Protein AF-G9ZIQ3-F1 (afdb_monomer)

Mean predicted aligned error: 12.14 Å

Secondary structure (DSSP, 8-state):
---TT-PPPP--------S--TTHHHHTT---------TTSS----PPP---TT---------PPP--PPPPPPPBHHHHHHHHHHTT-S-TTTHHHHHHHHHHTTSEEEETTEEEE-HHHHHHHHHHTTT-GGGSHHHHHHHHHHHHHHHTTSS-HHHHHHHHHHHHHHHHHHHTT--PPP---S--------PPP-

Solvent-accessible surface area (backbone atoms only — not comparable to full-atom values): 13155 Å² total; per-residue (Å²): 140,83,69,92,83,76,76,87,82,88,85,86,87,84,59,53,78,88,88,69,66,74,72,57,79,79,56,85,80,72,83,80,63,84,70,69,65,59,100,82,62,85,77,56,74,43,79,66,80,95,79,61,95,86,69,86,80,80,85,89,77,87,80,89,79,90,80,78,87,76,77,83,80,66,43,30,69,70,53,44,50,54,50,32,57,75,60,47,41,76,47,95,88,39,50,68,56,51,54,50,48,39,44,74,72,49,31,31,44,79,56,97,71,22,55,40,75,26,75,62,29,51,52,49,49,67,68,41,50,97,59,41,70,76,72,37,67,66,52,46,20,55,50,51,53,50,53,49,29,34,76,70,70,75,44,58,64,66,61,56,51,49,54,54,50,55,53,48,53,57,35,49,64,56,49,75,72,56,87,72,78,79,81,73,70,88,81,76,93,71,80,79,72,78,74,77,83,134

InterPro domains:
  IPR000380 DNA topoisomerase, type IA [PTHR42785] (6-178)
  IPR013497 DNA topoisomerase, type IA, central [PF01131] (7-161)
  IPR013497 DNA topoisomerase, type IA, central [PS52039] (1-172)
  IPR013824 DNA topoisomerase, type IA, central region, subdomain 1 [G3DSA:1.10.460.10] (73-164)
  IPR013825 DNA topoisomerase, type IA, central region, subdomain 2 [G3DSA:2.70.20.10] (5-72)
  IPR023405 DNA topoisomerase, type IA, core domain [SSF56712] (8-175)

Foldseek 3Di:
DDDPPDDDDDDDDDADDPPDCPCVVVVVPDPVPPPPPPPVPDPPNPDDDDDDPPDDDDDPDDDDDDDDDDDDDADALVRVVVVCVVLQADDPVCSVVVVCCCVVVQQWDQDPRGTDGDLVVVLVLVLPPPLAPVNDSVVRNVLSVQVVCVVVVNDDPVVSVVVNVVSVVVSVVVSVPDDRDPSPPPDDDDPVPPDDDD

Structure (mmCIF, N/CA/C/O backbone):
data_AF-G9ZIQ3-F1
#
_entry.id   AF-G9ZIQ3-F1
#
loop_
_atom_site.group_PDB
_atom_site.id
_atom_site.type_symbol
_atom_site.label_atom_id
_atom_site.label_alt_id
_atom_site.label_comp_id
_atom_site.label_asym_id
_atom_site.label_entity_id
_atom_site.label_seq_id
_atom_site.pdbx_PDB_ins_code
_atom_site.Cartn_x
_atom_site.Cartn_y
_atom_site.Cartn_z
_atom_site.occupancy
_atom_site.B_iso_or_equiv
_atom_site.auth_seq_id
_atom_site.auth_comp_id
_atom_site.auth_asym_id
_atom_site.auth_atom_id
_atom_site.pdbx_PDB_model_num
ATOM 1 N N . ASP A 1 1 ? 24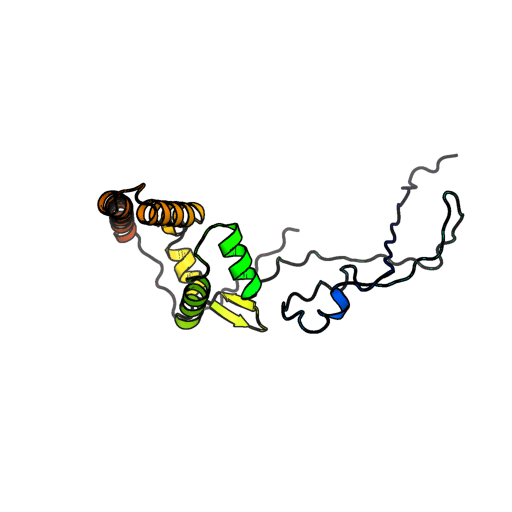.081 -33.819 -42.323 1.00 39.91 1 ASP A N 1
ATOM 2 C CA . ASP A 1 1 ? 25.235 -34.108 -41.451 1.00 39.91 1 ASP A CA 1
ATOM 3 C C . ASP A 1 1 ? 25.154 -33.294 -40.175 1.00 39.91 1 ASP A C 1
ATOM 5 O O . ASP A 1 1 ? 25.489 -32.118 -40.158 1.00 39.91 1 ASP A O 1
ATOM 9 N N . GLY A 1 2 ? 24.570 -33.905 -39.142 1.00 46.19 2 GLY A N 1
ATOM 10 C CA . GLY A 1 2 ? 24.371 -33.310 -37.824 1.00 46.19 2 GLY A CA 1
ATOM 11 C C . GLY A 1 2 ? 25.502 -33.719 -36.891 1.00 46.19 2 GLY A C 1
ATOM 12 O O . GLY A 1 2 ? 25.656 -34.899 -36.584 1.00 46.19 2 GLY A O 1
ATOM 13 N N . VAL A 1 3 ? 26.288 -32.740 -36.452 1.00 53.91 3 VAL A N 1
ATOM 14 C CA . VAL A 1 3 ? 27.259 -32.922 -35.373 1.00 53.91 3 VAL A CA 1
ATOM 15 C C . VAL A 1 3 ? 26.479 -32.922 -34.049 1.00 53.91 3 VAL A C 1
ATOM 17 O O . VAL A 1 3 ? 25.756 -31.957 -33.786 1.00 53.91 3 VAL A O 1
ATOM 20 N N . PRO A 1 4 ? 26.571 -33.974 -33.215 1.00 42.75 4 PRO A N 1
ATOM 21 C CA . PRO A 1 4 ? 25.918 -33.987 -31.912 1.00 42.75 4 PRO A CA 1
ATOM 22 C C . PRO A 1 4 ? 26.533 -32.891 -31.030 1.00 42.75 4 PRO A C 1
ATOM 24 O O . PRO A 1 4 ? 27.736 -32.899 -30.784 1.00 42.75 4 PRO A O 1
ATOM 27 N N . GLY A 1 5 ? 25.711 -31.931 -30.590 1.00 56.56 5 GLY A N 1
ATOM 28 C CA . GLY A 1 5 ? 26.121 -30.862 -29.668 1.00 56.56 5 GLY A CA 1
ATOM 29 C C . GLY A 1 5 ? 25.939 -29.420 -30.158 1.00 56.56 5 GLY A C 1
ATOM 30 O O . GLY A 1 5 ? 26.208 -28.504 -29.389 1.00 56.56 5 GLY A O 1
ATOM 31 N N . GLN A 1 6 ? 25.461 -29.172 -31.385 1.00 58.75 6 GLN A N 1
ATOM 32 C CA . GLN A 1 6 ? 25.103 -27.807 -31.804 1.00 58.75 6 GLN A CA 1
ATOM 33 C C . GLN A 1 6 ? 23.687 -27.444 -31.341 1.00 58.75 6 GLN A C 1
ATOM 35 O O . GLN A 1 6 ? 22.698 -27.792 -31.986 1.00 58.75 6 GLN A O 1
ATOM 40 N N . GLN A 1 7 ? 23.585 -26.726 -30.223 1.00 70.56 7 GLN A N 1
ATOM 41 C CA . GLN A 1 7 ? 22.363 -26.004 -29.876 1.00 70.56 7 GLN A CA 1
ATOM 42 C C . GLN A 1 7 ? 22.242 -24.763 -30.763 1.00 70.56 7 GLN A C 1
ATOM 44 O O . GLN A 1 7 ? 23.163 -23.953 -30.851 1.00 70.56 7 GLN A O 1
ATOM 49 N N . GLN A 1 8 ? 21.099 -24.619 -31.433 1.00 79.19 8 GLN A N 1
ATOM 50 C CA . GLN A 1 8 ? 20.758 -23.381 -32.125 1.00 79.19 8 GLN A CA 1
ATOM 51 C C . GLN A 1 8 ? 20.448 -22.304 -31.079 1.00 79.19 8 GLN A C 1
ATOM 53 O O . GLN A 1 8 ? 19.605 -22.515 -30.208 1.00 79.19 8 GLN A O 1
ATOM 58 N N . ALA A 1 9 ? 21.136 -21.165 -31.163 1.00 81.00 9 ALA A N 1
ATOM 59 C CA . ALA A 1 9 ? 20.891 -20.003 -30.317 1.00 81.00 9 ALA A CA 1
ATOM 60 C C . ALA A 1 9 ? 20.065 -18.963 -31.085 1.00 81.00 9 ALA A C 1
ATOM 62 O O . ALA A 1 9 ? 20.397 -18.610 -32.219 1.00 81.00 9 ALA A O 1
ATOM 63 N N . THR A 1 10 ? 19.005 -18.463 -30.454 1.00 87.38 10 THR A N 1
ATOM 64 C CA . THR A 1 10 ? 18.149 -17.412 -31.014 1.00 87.38 10 THR A CA 1
ATOM 65 C C . THR A 1 10 ? 18.506 -16.079 -30.373 1.00 87.38 10 THR A C 1
ATOM 67 O O . THR A 1 10 ? 18.472 -15.951 -29.151 1.00 87.38 10 THR A O 1
ATOM 70 N N . PHE A 1 11 ? 18.808 -15.077 -31.196 1.00 87.25 11 PHE A N 1
ATOM 71 C CA . PHE A 1 11 ? 19.072 -13.708 -30.754 1.00 87.25 11 PHE A CA 1
ATOM 72 C C . PHE A 1 11 ? 17.882 -12.813 -31.097 1.00 87.25 11 PHE A C 1
ATOM 74 O O . PHE A 1 11 ? 17.259 -12.976 -32.147 1.00 87.25 11 PHE A O 1
ATOM 81 N N . ALA A 1 12 ? 17.578 -11.857 -30.222 1.00 89.25 12 ALA A N 1
ATOM 82 C CA . ALA A 1 12 ? 16.516 -10.882 -30.425 1.00 89.25 12 ALA A CA 1
ATOM 83 C C . ALA A 1 12 ? 17.076 -9.462 -30.309 1.00 89.25 12 ALA A C 1
ATOM 85 O O . ALA A 1 12 ? 17.894 -9.177 -29.436 1.00 89.25 12 ALA A O 1
ATOM 86 N N . ALA A 1 13 ? 16.607 -8.572 -31.179 1.00 88.25 13 ALA A N 1
ATOM 87 C CA . ALA A 1 13 ? 16.875 -7.143 -31.116 1.00 88.25 13 ALA A CA 1
ATOM 88 C C . ALA A 1 13 ? 15.547 -6.389 -31.213 1.00 88.25 13 ALA A C 1
ATOM 90 O O . ALA A 1 13 ? 14.685 -6.742 -32.020 1.00 88.25 13 ALA A O 1
ATOM 91 N N . ARG A 1 14 ? 15.380 -5.352 -30.388 1.00 87.56 14 ARG A N 1
ATOM 92 C CA . ARG A 1 14 ? 14.204 -4.480 -30.389 1.00 87.56 14 ARG A CA 1
ATOM 93 C C . ARG A 1 14 ? 14.657 -3.042 -30.592 1.00 87.56 14 ARG A C 1
ATOM 95 O O . ARG A 1 14 ? 15.570 -2.586 -29.915 1.00 87.56 14 ARG A O 1
ATOM 102 N N . GLY A 1 15 ? 14.009 -2.351 -31.520 1.00 85.69 15 GLY A N 1
ATOM 103 C CA . GLY A 1 15 ? 14.227 -0.937 -31.800 1.00 85.69 15 GLY A CA 1
ATOM 104 C C . GLY A 1 15 ? 12.892 -0.231 -31.934 1.00 85.69 15 GLY A C 1
ATOM 105 O O . GLY A 1 15 ? 11.882 -0.850 -32.278 1.00 85.69 15 GLY A O 1
ATOM 106 N N . GLN A 1 16 ? 12.885 1.054 -31.614 1.00 83.25 16 GLN A N 1
ATOM 107 C CA . GLN A 1 16 ? 11.703 1.902 -31.656 1.00 83.25 16 GLN A CA 1
ATOM 108 C C . GLN A 1 16 ? 12.105 3.256 -32.246 1.00 83.25 16 GLN A C 1
ATOM 110 O O . GLN A 1 16 ? 13.151 3.795 -31.889 1.00 83.25 16 GLN A O 1
ATOM 115 N N . GLU A 1 17 ? 11.280 3.804 -33.138 1.00 84.75 17 GLU A N 1
ATOM 116 C CA . GLU A 1 17 ? 11.466 5.140 -33.709 1.00 84.75 17 GLU A CA 1
ATOM 117 C C . GLU A 1 17 ? 10.214 5.983 -33.451 1.00 84.75 17 GLU A C 1
ATOM 119 O O . GLU A 1 17 ? 9.085 5.559 -33.718 1.00 84.75 17 GLU A O 1
ATOM 124 N N . MET A 1 18 ? 10.407 7.190 -32.917 1.00 82.56 18 MET A N 1
ATOM 125 C CA . MET A 1 18 ? 9.314 8.126 -32.675 1.00 82.56 18 MET A CA 1
ATOM 126 C C . MET A 1 18 ? 8.920 8.820 -33.981 1.00 82.56 18 MET A C 1
ATOM 128 O O . MET A 1 18 ? 9.546 9.788 -34.398 1.00 82.56 18 MET A O 1
ATOM 132 N N . ILE A 1 19 ? 7.829 8.362 -34.594 1.00 85.50 19 ILE A N 1
ATOM 133 C CA . ILE A 1 19 ? 7.295 8.956 -35.832 1.00 85.50 19 ILE A CA 1
ATOM 134 C C . ILE A 1 19 ? 6.607 10.305 -35.550 1.00 85.50 19 ILE A C 1
ATOM 136 O O . ILE A 1 19 ? 6.660 11.228 -36.360 1.00 85.50 19 ILE A O 1
ATOM 140 N N . PHE A 1 20 ? 5.954 10.441 -34.391 1.00 88.50 20 PHE A N 1
ATOM 141 C CA . PHE A 1 20 ? 5.280 11.673 -33.988 1.00 88.50 20 PHE A CA 1
ATOM 142 C C . PHE A 1 20 ? 5.233 11.819 -32.465 1.00 88.50 20 PHE A C 1
ATOM 144 O O . PHE A 1 20 ? 4.756 10.932 -31.764 1.00 88.50 20 PHE A O 1
ATOM 151 N N . ALA A 1 21 ? 5.672 12.974 -31.959 1.00 85.12 21 ALA A N 1
ATOM 152 C CA . ALA A 1 21 ? 5.792 13.217 -30.520 1.00 85.12 21 ALA A CA 1
ATOM 153 C C . ALA A 1 21 ? 4.446 13.399 -29.787 1.00 85.12 21 ALA A C 1
ATOM 155 O O . ALA A 1 21 ? 4.377 13.197 -28.579 1.00 85.12 21 ALA A O 1
ATOM 156 N N . GLY A 1 22 ? 3.365 13.790 -30.475 1.00 90.12 22 GLY A N 1
ATOM 157 C CA . GLY A 1 22 ? 2.028 13.883 -29.874 1.00 90.12 22 GLY A CA 1
ATOM 158 C C . GLY A 1 22 ? 1.978 14.662 -28.553 1.00 90.12 22 GLY A C 1
ATOM 159 O O . GLY A 1 22 ? 2.436 15.808 -28.488 1.00 90.12 22 GLY A O 1
ATOM 160 N N . TRP A 1 23 ? 1.405 14.029 -27.523 1.00 83.94 23 TRP A N 1
ATOM 161 C CA . TRP A 1 23 ? 1.270 14.567 -26.163 1.00 83.94 23 TRP A CA 1
ATOM 162 C C . TRP A 1 23 ? 2.613 14.712 -25.437 1.00 83.94 23 TRP A C 1
ATOM 164 O O . TRP A 1 23 ? 2.730 15.563 -24.557 1.00 83.94 23 TRP A O 1
ATOM 174 N N . MET A 1 24 ? 3.653 13.971 -25.844 1.00 80.69 24 MET A N 1
ATOM 175 C CA . MET A 1 24 ? 4.985 14.074 -25.239 1.00 80.69 24 MET A CA 1
ATOM 176 C C . MET A 1 24 ? 5.588 15.468 -25.428 1.00 80.69 24 MET A C 1
ATOM 178 O O . MET A 1 24 ? 6.423 15.863 -24.629 1.00 80.69 24 MET A O 1
ATOM 182 N N . ARG A 1 25 ? 5.126 16.263 -26.410 1.00 82.75 25 ARG A N 1
ATOM 183 C CA . ARG A 1 25 ? 5.513 17.683 -26.543 1.00 82.75 25 ARG A CA 1
ATOM 184 C C . ARG A 1 25 ? 5.168 18.528 -25.312 1.00 82.75 25 ARG A C 1
ATOM 186 O O . ARG A 1 25 ? 5.804 19.550 -25.099 1.00 82.75 25 ARG A O 1
ATOM 193 N N . LEU A 1 26 ? 4.164 18.121 -24.536 1.00 81.81 26 LEU A N 1
ATOM 194 C CA . LEU A 1 26 ? 3.704 18.830 -23.339 1.00 81.81 26 LEU A CA 1
ATOM 195 C C . LEU A 1 26 ? 4.276 18.241 -22.039 1.00 81.81 26 LEU A C 1
ATOM 197 O O . LEU A 1 26 ? 4.220 18.901 -21.010 1.00 81.81 26 LEU A O 1
ATOM 201 N N . ALA A 1 27 ? 4.818 17.019 -22.076 1.00 73.31 27 ALA A N 1
ATOM 202 C CA . ALA A 1 27 ? 5.139 16.225 -20.887 1.00 73.31 27 ALA A CA 1
ATOM 203 C C . ALA A 1 27 ? 6.644 16.090 -20.578 1.00 73.31 27 ALA A C 1
ATOM 205 O O . ALA A 1 27 ? 7.007 15.338 -19.681 1.00 73.31 27 ALA A O 1
ATOM 206 N N . GLN A 1 28 ? 7.534 16.812 -21.271 1.00 58.97 28 GLN A N 1
ATOM 207 C CA . GLN A 1 28 ? 9.003 16.709 -21.116 1.00 58.97 28 GLN A CA 1
ATOM 208 C C . GLN A 1 28 ? 9.562 17.158 -19.742 1.00 58.97 28 GLN A C 1
ATOM 210 O O . GLN A 1 28 ? 10.763 17.371 -19.613 1.00 58.97 28 GLN A O 1
ATOM 215 N N . GLY A 1 29 ? 8.724 17.323 -18.715 1.00 53.75 29 GLY A N 1
ATOM 216 C CA . GLY A 1 29 ? 9.070 18.017 -17.474 1.00 53.75 29 GLY A CA 1
ATOM 217 C C . GLY A 1 29 ? 8.806 17.278 -16.164 1.00 53.75 29 GLY A C 1
ATOM 218 O O . GLY A 1 29 ? 8.723 17.954 -15.147 1.00 53.75 29 GLY A O 1
ATOM 219 N N . GLY A 1 30 ? 8.656 15.951 -16.128 1.00 50.41 30 GLY A N 1
ATOM 220 C CA . GLY A 1 30 ? 8.402 15.301 -14.838 1.00 50.41 30 GLY A CA 1
ATOM 221 C C . GLY A 1 30 ? 8.366 13.786 -14.869 1.00 50.41 30 GLY A C 1
ATOM 222 O O . GLY A 1 30 ? 7.293 13.202 -14.802 1.00 50.41 30 GLY A O 1
ATOM 223 N N . ASP A 1 31 ? 9.538 13.159 -14.911 1.00 46.53 31 ASP A N 1
ATOM 224 C CA . ASP A 1 31 ? 9.695 11.801 -14.387 1.00 46.53 31 ASP A CA 1
ATOM 225 C C . ASP A 1 31 ? 10.357 11.932 -13.001 1.00 46.53 31 ASP A C 1
ATOM 227 O O . ASP A 1 31 ? 11.567 11.796 -12.827 1.00 46.53 31 ASP A O 1
ATOM 231 N N . GLU A 1 32 ? 9.567 12.368 -12.011 1.00 50.34 32 GLU A N 1
ATOM 232 C CA . GLU A 1 32 ? 9.994 12.489 -10.602 1.00 50.34 32 GLU A CA 1
ATOM 233 C C . GLU A 1 32 ? 9.921 11.149 -9.854 1.00 50.34 32 GLU A C 1
ATOM 235 O O . GLU A 1 32 ? 10.324 11.037 -8.692 1.00 50.34 32 GLU A O 1
ATOM 240 N N . THR A 1 33 ? 9.450 10.102 -10.525 1.00 46.03 33 THR A N 1
ATOM 241 C CA . THR A 1 33 ? 9.495 8.731 -10.045 1.00 46.03 33 THR A CA 1
ATOM 242 C C . THR A 1 33 ? 10.940 8.252 -10.067 1.00 46.03 33 THR A C 1
ATOM 244 O O . THR A 1 33 ? 11.468 7.837 -11.088 1.00 46.03 33 THR A O 1
ATOM 247 N N . GLY A 1 34 ? 11.601 8.295 -8.905 1.00 47.03 34 GLY A N 1
ATOM 248 C CA . GLY A 1 34 ? 12.963 7.789 -8.674 1.00 47.03 34 GLY A CA 1
ATOM 249 C C . GLY A 1 34 ? 13.173 6.293 -8.960 1.00 47.03 34 GLY A C 1
ATOM 250 O O . GLY A 1 34 ? 14.208 5.744 -8.586 1.00 47.03 34 GLY A O 1
ATOM 251 N N . GLU A 1 35 ? 12.235 5.632 -9.636 1.00 41.84 35 GLU A N 1
ATOM 252 C CA . GLU A 1 35 ? 12.489 4.403 -10.368 1.00 41.84 35 GLU A CA 1
ATOM 253 C C . GLU A 1 35 ? 13.427 4.744 -11.527 1.00 41.84 35 GLU A C 1
ATOM 255 O O . GLU A 1 35 ? 13.012 5.006 -12.654 1.00 41.84 35 GLU A O 1
A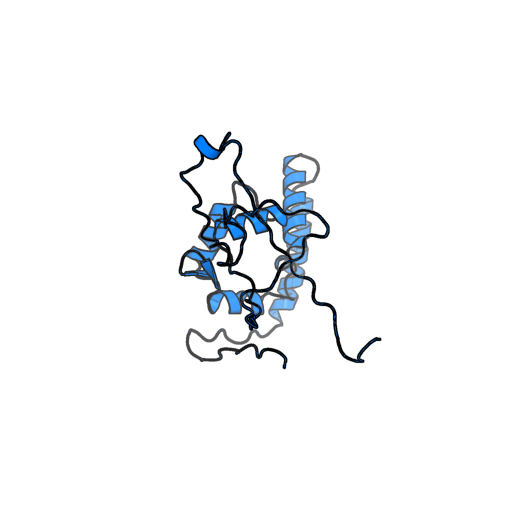TOM 260 N N . LYS A 1 36 ? 14.741 4.712 -11.269 1.00 38.72 36 LYS A N 1
ATOM 261 C CA . LYS A 1 36 ? 15.668 4.431 -12.361 1.00 38.72 36 LYS A CA 1
ATOM 262 C C . LYS A 1 36 ? 15.178 3.124 -12.976 1.00 38.72 36 LYS A C 1
ATOM 264 O O . LYS A 1 36 ? 15.370 2.065 -12.371 1.00 38.72 36 LYS A O 1
ATOM 269 N N . LYS A 1 37 ? 14.558 3.192 -14.163 1.00 37.41 37 LYS A N 1
ATOM 270 C CA . LYS A 1 37 ? 14.518 2.056 -15.086 1.00 37.41 37 LYS A CA 1
ATOM 271 C C . LYS A 1 37 ? 15.912 1.446 -14.998 1.00 37.41 37 LYS A C 1
ATOM 273 O O . LYS A 1 37 ? 16.896 2.164 -15.189 1.00 37.41 37 LYS A O 1
ATOM 278 N N . SER A 1 38 ? 16.013 0.177 -14.583 1.00 32.88 38 SER A N 1
ATOM 279 C CA . SER A 1 38 ? 17.299 -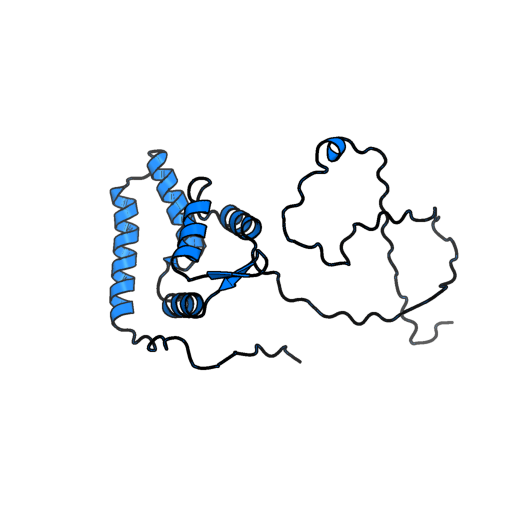0.524 -14.631 1.00 32.88 38 SER A CA 1
ATOM 280 C C . SER A 1 38 ? 17.923 -0.205 -15.986 1.00 32.88 38 SER A C 1
ATOM 282 O O . SER A 1 38 ? 17.201 -0.195 -16.983 1.00 32.88 38 SER A O 1
ATOM 284 N N . GLU A 1 39 ? 19.227 0.065 -16.023 1.00 34.56 39 GLU A N 1
ATOM 285 C CA . GLU A 1 39 ? 20.015 0.372 -17.230 1.00 34.56 39 GLU A CA 1
ATOM 286 C C . GLU A 1 39 ? 20.050 -0.789 -18.264 1.00 34.56 39 GLU A C 1
ATOM 288 O O . GLU A 1 39 ? 21.023 -0.978 -18.981 1.00 34.56 39 GLU A O 1
ATOM 293 N N . GLY A 1 40 ? 18.981 -1.584 -18.355 1.00 36.19 40 GLY A N 1
ATOM 294 C CA . GLY A 1 40 ? 18.648 -2.508 -19.436 1.00 36.19 40 GLY A CA 1
ATOM 295 C C . GLY A 1 40 ? 17.195 -2.382 -19.933 1.00 36.19 40 GLY A C 1
ATOM 296 O O . GLY A 1 40 ? 16.745 -3.242 -20.681 1.00 36.19 40 GLY A O 1
ATOM 297 N N . GLY A 1 41 ? 16.443 -1.353 -19.520 1.00 34.91 41 GLY A N 1
ATOM 298 C CA . GLY A 1 41 ? 15.039 -1.144 -19.886 1.00 34.91 41 GLY A CA 1
ATOM 299 C C . GLY A 1 41 ? 14.842 -0.141 -21.025 1.00 34.91 41 GLY A C 1
ATOM 300 O O . GLY A 1 41 ? 14.683 1.045 -20.771 1.00 34.91 41 GLY A O 1
ATOM 301 N N . GLU A 1 42 ? 14.839 -0.650 -22.258 1.00 42.72 42 GLU A N 1
ATOM 302 C CA . GLU A 1 42 ? 14.087 -0.192 -23.450 1.00 42.72 42 GLU A CA 1
ATOM 303 C C . GLU A 1 42 ? 14.050 1.298 -23.873 1.00 42.72 42 GLU A C 1
ATOM 305 O O . GLU A 1 42 ? 13.315 1.611 -24.799 1.00 42.72 42 GLU A O 1
ATOM 310 N N . ASP A 1 43 ? 14.875 2.203 -23.343 1.00 43.38 43 ASP A N 1
ATOM 311 C CA . ASP A 1 43 ? 15.036 3.560 -23.914 1.00 43.38 43 ASP A CA 1
ATOM 312 C C . ASP A 1 43 ? 16.311 3.685 -24.763 1.00 43.38 43 ASP A C 1
ATOM 314 O O . ASP A 1 43 ? 16.957 4.729 -24.842 1.00 43.38 43 ASP A O 1
ATOM 318 N N . ALA A 1 44 ? 16.679 2.607 -25.452 1.00 46.06 44 ALA A N 1
ATOM 319 C CA . ALA A 1 44 ? 17.534 2.729 -26.615 1.00 46.06 44 ALA A CA 1
ATOM 320 C C . ALA A 1 44 ? 16.628 3.043 -27.809 1.00 46.06 44 ALA A C 1
ATOM 322 O O . ALA A 1 44 ? 16.127 2.142 -28.481 1.00 46.06 44 ALA A O 1
ATOM 323 N N . SER A 1 45 ? 16.466 4.333 -28.109 1.00 51.66 45 SER A N 1
ATOM 324 C CA . SER A 1 45 ? 16.205 4.821 -29.471 1.00 51.66 45 SER A CA 1
ATOM 325 C C . SER A 1 45 ? 17.388 4.420 -30.371 1.00 51.66 45 SER A C 1
ATOM 327 O O . SER A 1 45 ? 18.142 5.251 -30.875 1.00 51.66 45 SER A O 1
ATOM 329 N N . SER A 1 46 ? 17.624 3.120 -30.506 1.00 61.19 46 SER A N 1
ATOM 330 C CA . SER A 1 46 ? 18.577 2.555 -31.434 1.00 61.19 46 SER A CA 1
ATOM 331 C C . SER A 1 46 ? 17.773 2.220 -32.673 1.00 61.19 46 SER A C 1
ATOM 333 O O . SER A 1 46 ? 16.962 1.290 -32.684 1.00 61.19 46 SER A O 1
ATOM 335 N N . LEU A 1 47 ? 17.938 3.056 -33.694 1.00 77.50 47 LEU A N 1
ATOM 336 C CA . LEU A 1 47 ? 17.411 2.774 -35.016 1.00 77.50 47 LEU A CA 1
ATOM 337 C C . LEU A 1 47 ? 18.010 1.444 -35.470 1.00 77.50 47 LEU A C 1
ATOM 339 O O . LEU A 1 47 ? 19.231 1.305 -35.571 1.00 77.50 47 LEU A O 1
ATOM 343 N N . LEU A 1 48 ? 17.148 0.460 -35.710 1.00 85.25 48 LEU A N 1
ATOM 344 C CA . LEU A 1 48 ? 17.578 -0.807 -36.279 1.00 85.25 48 LEU A CA 1
ATOM 345 C C . LEU A 1 48 ? 17.696 -0.670 -37.801 1.00 85.25 48 LEU A C 1
ATOM 347 O O . LEU A 1 48 ? 16.884 0.022 -38.422 1.00 85.25 48 LEU A O 1
ATOM 351 N N . PRO A 1 49 ? 18.682 -1.333 -38.424 1.00 84.75 49 PRO A N 1
ATOM 352 C CA . PRO A 1 49 ? 18.751 -1.404 -39.873 1.00 84.75 49 PRO A CA 1
ATOM 353 C C . PRO A 1 49 ? 17.541 -2.163 -40.433 1.00 84.75 49 PRO A C 1
ATOM 355 O O . PRO A 1 49 ? 16.966 -3.036 -39.782 1.00 84.75 49 PRO A O 1
ATOM 358 N N . LEU A 1 50 ? 17.172 -1.852 -41.674 1.00 85.38 50 LEU A N 1
ATOM 359 C CA . LEU A 1 50 ? 16.152 -2.599 -42.408 1.00 85.38 50 LEU A CA 1
ATOM 360 C C . LEU A 1 50 ? 16.686 -3.997 -42.747 1.00 85.38 50 LEU A C 1
ATOM 362 O O . LEU A 1 50 ? 17.635 -4.113 -43.520 1.00 85.38 50 LEU A O 1
ATOM 366 N N . LEU A 1 51 ? 16.058 -5.036 -42.195 1.00 87.88 51 LEU A N 1
ATOM 367 C CA . LEU A 1 51 ? 16.392 -6.445 -42.434 1.00 87.88 51 LEU A CA 1
ATOM 368 C C . LEU A 1 51 ? 15.211 -7.180 -43.081 1.00 87.88 51 LEU A C 1
ATOM 370 O O . LEU A 1 51 ? 14.049 -6.835 -42.847 1.00 87.88 51 LEU A O 1
ATOM 374 N N . ARG A 1 52 ? 15.493 -8.207 -43.885 1.00 90.12 52 ARG A N 1
ATOM 375 C CA . ARG A 1 52 ? 14.495 -9.086 -44.510 1.00 90.12 52 ARG A CA 1
ATOM 376 C C . ARG A 1 52 ? 14.628 -10.517 -43.998 1.00 90.12 52 ARG A C 1
ATOM 378 O O . ARG A 1 52 ? 15.689 -10.965 -43.572 1.00 90.12 52 ARG A O 1
ATOM 385 N N . VAL A 1 53 ? 13.523 -11.259 -44.056 1.00 90.75 53 VAL A N 1
ATOM 386 C CA . VAL A 1 53 ? 13.512 -12.679 -43.684 1.00 90.75 53 VAL A CA 1
ATOM 387 C C . VAL A 1 53 ? 14.439 -13.452 -44.622 1.00 90.75 53 VAL A C 1
ATOM 389 O O . VAL A 1 53 ? 14.250 -13.425 -45.837 1.00 90.75 53 VAL A O 1
ATOM 392 N N . GLY A 1 54 ? 15.410 -14.159 -44.043 1.00 88.38 54 GLY A N 1
ATOM 393 C CA . GLY A 1 54 ? 16.396 -14.950 -44.782 1.00 88.38 54 GLY A CA 1
ATOM 394 C C . GLY A 1 54 ? 17.704 -14.219 -45.090 1.00 88.38 54 GLY A C 1
ATOM 395 O O . GLY A 1 54 ? 18.590 -14.833 -45.683 1.00 88.38 54 GLY A O 1
ATOM 396 N N . ASP A 1 55 ? 17.853 -12.956 -44.678 1.00 88.12 55 ASP A N 1
ATOM 397 C CA . ASP A 1 55 ? 19.129 -12.254 -44.796 1.00 88.12 55 ASP A CA 1
ATOM 398 C C . ASP A 1 55 ? 20.213 -12.969 -43.973 1.00 88.12 55 ASP A C 1
ATOM 400 O O . ASP A 1 55 ? 20.017 -13.354 -42.817 1.00 88.12 55 ASP A O 1
ATOM 404 N N . LEU A 1 56 ? 21.375 -13.168 -44.597 1.00 86.62 56 LEU A N 1
ATOM 405 C CA . LEU A 1 56 ? 22.536 -13.765 -43.949 1.00 86.62 56 LEU A CA 1
ATOM 406 C C . LEU A 1 56 ? 23.340 -12.670 -43.252 1.00 86.62 56 LEU A C 1
ATOM 408 O O . LEU A 1 56 ? 23.735 -11.680 -43.871 1.00 86.62 56 LEU A O 1
ATOM 412 N N . HIS A 1 57 ? 23.624 -12.878 -41.970 1.00 85.12 57 HIS A N 1
ATOM 413 C CA . HIS A 1 57 ? 24.400 -11.948 -41.163 1.00 85.12 57 HIS A CA 1
ATOM 414 C C . HIS A 1 57 ? 25.556 -12.665 -40.482 1.00 85.12 57 HIS A C 1
ATOM 416 O O . HIS A 1 57 ? 25.397 -13.756 -39.935 1.00 85.12 57 HIS A O 1
ATOM 422 N N . THR A 1 58 ? 26.721 -12.024 -40.508 1.00 86.50 58 THR A N 1
ATOM 423 C CA . THR A 1 58 ? 27.916 -12.517 -39.828 1.00 86.50 58 THR A CA 1
ATOM 424 C C . THR A 1 58 ? 28.024 -11.823 -38.472 1.00 86.50 58 THR A C 1
ATOM 426 O O . THR A 1 58 ? 28.055 -10.588 -38.444 1.00 86.50 58 THR A O 1
ATOM 429 N N . PRO A 1 59 ? 28.085 -12.566 -37.353 1.00 86.38 59 PRO A N 1
ATOM 430 C CA . PRO A 1 59 ? 28.333 -11.963 -36.051 1.00 86.38 59 PRO A CA 1
ATOM 431 C C . PRO A 1 59 ? 29.710 -11.286 -36.062 1.00 86.38 59 PRO A C 1
ATOM 433 O O . PRO A 1 59 ? 30.702 -11.902 -36.446 1.00 86.38 59 PRO A O 1
ATOM 436 N N . GLN A 1 60 ? 29.759 -10.007 -35.682 1.00 90.62 60 GLN A N 1
ATOM 437 C CA . GLN A 1 60 ? 31.015 -9.249 -35.605 1.00 90.62 60 GLN A CA 1
ATOM 438 C C . GLN A 1 60 ? 31.722 -9.439 -34.261 1.00 90.62 60 GLN A C 1
ATOM 440 O O . GLN A 1 60 ? 32.947 -9.464 -34.215 1.00 90.62 60 GLN A O 1
ATOM 445 N N . ASP A 1 61 ? 30.947 -9.573 -33.186 1.00 90.25 61 ASP A N 1
ATOM 446 C CA . ASP A 1 61 ? 31.431 -9.758 -31.822 1.00 90.25 61 ASP A CA 1
ATOM 447 C C . ASP A 1 61 ? 30.426 -10.603 -31.021 1.00 90.25 61 ASP A C 1
ATOM 449 O O . ASP A 1 61 ? 29.247 -10.699 -31.381 1.00 90.25 61 ASP A O 1
ATOM 453 N N . GLY A 1 62 ? 30.894 -11.223 -29.941 1.00 88.44 62 GLY A N 1
ATOM 454 C CA . GLY A 1 62 ? 30.095 -12.050 -29.049 1.00 88.44 62 GLY A CA 1
ATOM 455 C C . GLY A 1 62 ? 30.673 -12.042 -27.642 1.00 88.44 62 GLY A C 1
ATOM 456 O O . GLY A 1 62 ? 31.822 -12.418 -27.426 1.00 88.44 62 GLY A O 1
ATOM 457 N N . ARG A 1 63 ? 29.849 -11.655 -26.667 1.00 90.19 63 ARG A N 1
ATOM 458 C CA . ARG A 1 63 ? 30.203 -11.657 -25.245 1.00 90.19 63 ARG A CA 1
ATOM 459 C C . ARG A 1 63 ? 29.215 -12.503 -24.457 1.00 90.19 63 ARG A C 1
ATOM 461 O O . ARG A 1 63 ? 28.009 -12.423 -24.687 1.00 90.19 63 ARG A O 1
ATOM 468 N N . VAL A 1 64 ? 29.728 -13.276 -23.508 1.00 89.44 64 VAL A N 1
ATOM 469 C CA . VAL A 1 64 ? 28.900 -13.943 -22.502 1.00 89.44 64 VAL A CA 1
ATOM 470 C C . VAL A 1 64 ? 28.608 -12.918 -21.414 1.00 89.44 64 VAL A C 1
ATOM 472 O O . VAL A 1 64 ? 29.531 -12.324 -20.860 1.00 89.44 64 VAL A O 1
ATOM 475 N N . LEU A 1 65 ? 27.326 -12.663 -21.163 1.00 87.56 65 LEU A N 1
ATOM 476 C CA . LEU A 1 65 ? 26.891 -11.793 -20.079 1.00 87.56 65 LEU A CA 1
ATOM 477 C C . LEU A 1 65 ? 26.582 -12.657 -18.865 1.00 87.56 65 LEU A C 1
ATOM 479 O O . LEU A 1 65 ? 25.689 -13.500 -18.917 1.00 87.56 65 LEU A O 1
ATOM 483 N N . GLU A 1 66 ? 27.309 -12.423 -17.785 1.00 90.75 66 GLU A N 1
ATOM 484 C CA . GLU A 1 66 ? 26.936 -12.925 -16.472 1.00 90.75 66 GLU A CA 1
ATOM 485 C C . GLU A 1 66 ? 25.908 -11.956 -15.884 1.00 90.75 66 GLU A C 1
ATOM 487 O O . GLU A 1 66 ? 26.149 -10.749 -15.797 1.00 90.75 66 GLU A O 1
ATOM 492 N N . LEU A 1 67 ? 24.713 -12.466 -15.591 1.00 89.19 67 LEU A N 1
ATOM 493 C CA . LEU A 1 67 ? 23.601 -11.679 -15.073 1.00 89.19 67 LEU A CA 1
ATOM 494 C C . LEU A 1 67 ? 23.240 -12.190 -13.687 1.00 89.19 67 LEU A C 1
ATOM 496 O O . LEU A 1 67 ? 23.024 -13.384 -13.500 1.00 89.19 67 LEU A O 1
ATOM 500 N N . GLU A 1 68 ? 23.103 -11.263 -12.748 1.00 90.06 68 GLU A N 1
ATOM 501 C CA . GLU A 1 68 ? 22.608 -11.548 -11.407 1.00 90.06 68 GLU A CA 1
ATOM 502 C C . GLU A 1 68 ? 21.166 -11.062 -11.259 1.00 90.06 68 GLU A C 1
ATOM 504 O O . GLU A 1 68 ? 20.774 -10.003 -11.768 1.00 90.06 68 GLU A O 1
ATOM 509 N N . THR A 1 69 ? 20.358 -11.828 -10.528 1.00 90.69 69 THR A N 1
ATOM 510 C CA . THR A 1 69 ? 19.015 -11.397 -10.149 1.00 90.69 69 THR A CA 1
ATOM 511 C C . THR A 1 69 ? 19.112 -10.293 -9.110 1.00 90.69 69 THR A C 1
ATOM 513 O O . THR A 1 69 ? 19.692 -10.476 -8.041 1.00 90.69 69 THR A O 1
ATOM 516 N N . LYS A 1 70 ? 18.503 -9.146 -9.400 1.00 85.38 70 LYS A N 1
ATOM 517 C CA . LYS A 1 70 ? 18.397 -8.060 -8.427 1.00 85.38 70 LYS A CA 1
ATOM 518 C C . LYS A 1 70 ? 17.233 -8.331 -7.469 1.00 85.38 70 LYS A C 1
ATOM 520 O O . LYS A 1 70 ? 16.192 -8.817 -7.920 1.00 85.38 70 LYS A O 1
ATOM 525 N N . PRO A 1 71 ? 17.363 -7.983 -6.179 1.00 85.81 71 PRO A N 1
ATOM 526 C CA . PRO A 1 71 ? 16.232 -8.018 -5.264 1.00 85.81 71 PRO A CA 1
ATOM 527 C C . PRO A 1 71 ? 15.148 -7.032 -5.715 1.00 85.81 71 PRO A C 1
ATOM 529 O O . PRO A 1 71 ? 15.415 -6.073 -6.448 1.00 85.81 71 PRO A O 1
ATOM 532 N N . LEU A 1 72 ? 13.918 -7.256 -5.251 1.00 87.25 72 LEU A N 1
ATOM 533 C CA . LEU A 1 72 ? 12.814 -6.329 -5.481 1.00 87.25 72 LEU A CA 1
ATOM 534 C C . LEU A 1 72 ? 13.169 -4.928 -4.965 1.00 87.25 72 LEU A C 1
ATOM 536 O O . LEU A 1 72 ? 13.750 -4.765 -3.890 1.00 87.25 72 LEU A O 1
ATOM 540 N N . GLY A 1 73 ? 12.809 -3.915 -5.753 1.00 88.44 73 GLY A N 1
ATOM 541 C CA . GLY A 1 73 ? 13.009 -2.521 -5.384 1.00 88.44 73 GLY A CA 1
ATOM 542 C C . GLY A 1 73 ? 12.223 -2.159 -4.126 1.00 88.44 73 GLY A C 1
ATOM 543 O O . GLY A 1 73 ? 11.120 -2.655 -3.896 1.00 88.44 73 GLY A O 1
ATOM 544 N N . ARG A 1 74 ? 12.791 -1.269 -3.311 1.00 94.25 74 ARG A N 1
ATOM 545 C CA . ARG A 1 74 ? 12.071 -0.673 -2.182 1.00 94.25 74 ARG A CA 1
ATOM 546 C C . ARG A 1 74 ? 10.984 0.271 -2.686 1.00 94.25 74 ARG A C 1
ATOM 548 O O . ARG A 1 74 ? 11.087 0.823 -3.781 1.00 94.25 74 ARG A O 1
ATOM 555 N N . PHE A 1 75 ? 9.973 0.504 -1.857 1.00 95.19 75 PHE A N 1
ATOM 556 C CA . PHE A 1 75 ? 8.922 1.457 -2.183 1.00 95.19 75 PHE A CA 1
ATOM 557 C C . PHE A 1 75 ? 9.438 2.895 -2.101 1.00 95.19 75 PHE A C 1
ATOM 559 O O . PHE A 1 75 ? 10.032 3.299 -1.101 1.00 95.19 75 PHE A O 1
ATOM 566 N N . SER A 1 76 ? 9.185 3.672 -3.150 1.00 95.38 76 SER A N 1
ATOM 567 C CA . SER A 1 76 ? 9.126 5.131 -3.058 1.00 95.38 76 SER A CA 1
ATOM 568 C C . SER A 1 76 ? 7.774 5.556 -2.478 1.00 95.38 76 SER A C 1
ATOM 570 O O . SER A 1 76 ? 6.871 4.730 -2.337 1.00 95.38 76 SER A O 1
ATOM 572 N N . GLU A 1 77 ? 7.598 6.844 -2.186 1.00 93.94 77 GLU A N 1
ATOM 573 C CA . GLU A 1 77 ? 6.299 7.373 -1.756 1.00 93.94 77 GLU A CA 1
ATOM 574 C C . GLU A 1 77 ? 5.194 7.075 -2.777 1.00 93.94 77 GLU A C 1
ATOM 576 O O . GLU A 1 77 ? 4.206 6.422 -2.450 1.00 93.94 77 GLU A O 1
ATOM 581 N N . ALA A 1 78 ? 5.419 7.436 -4.042 1.00 93.25 78 ALA A N 1
ATOM 582 C CA . ALA A 1 78 ? 4.486 7.148 -5.129 1.00 93.25 78 ALA A CA 1
ATOM 583 C C . ALA A 1 78 ? 4.247 5.639 -5.314 1.00 93.25 78 ALA A C 1
ATOM 585 O O . ALA A 1 78 ? 3.112 5.210 -5.527 1.00 93.25 78 ALA A O 1
ATOM 586 N N . GLY A 1 79 ? 5.302 4.824 -5.198 1.00 94.88 79 GLY A N 1
ATOM 587 C CA . GLY A 1 79 ? 5.198 3.368 -5.300 1.00 94.88 79 GLY A CA 1
ATOM 588 C C . GLY A 1 79 ? 4.361 2.756 -4.176 1.00 94.88 79 GLY A C 1
ATOM 589 O O . GLY A 1 79 ? 3.553 1.864 -4.434 1.00 94.88 79 GLY A O 1
ATOM 590 N N . LEU A 1 80 ? 4.506 3.259 -2.946 1.00 95.38 80 LEU A N 1
ATOM 591 C CA . LEU A 1 80 ? 3.703 2.823 -1.807 1.00 95.38 80 LEU A CA 1
ATOM 592 C C . LEU A 1 80 ? 2.239 3.237 -1.971 1.00 95.38 80 LEU A C 1
ATOM 594 O O . LEU A 1 80 ? 1.363 2.401 -1.782 1.00 95.38 80 LEU A O 1
ATOM 598 N N . VAL A 1 81 ? 1.965 4.482 -2.379 1.00 96.12 81 VAL A N 1
ATOM 599 C CA . VAL A 1 81 ? 0.591 4.949 -2.643 1.00 96.12 81 VAL A CA 1
ATOM 600 C C . VAL A 1 81 ? -0.084 4.074 -3.695 1.00 96.12 81 VAL A C 1
ATOM 602 O O . VAL A 1 81 ? -1.179 3.570 -3.464 1.00 96.12 81 VAL A O 1
ATOM 605 N N . LYS A 1 82 ? 0.602 3.813 -4.813 1.00 95.25 82 LYS A N 1
ATOM 606 C CA . LYS A 1 82 ? 0.093 2.938 -5.875 1.00 95.25 82 LYS A CA 1
ATOM 607 C C . LYS A 1 82 ? -0.191 1.523 -5.368 1.00 95.25 82 LYS A C 1
ATOM 609 O O . LYS A 1 82 ? -1.154 0.895 -5.800 1.00 95.25 82 LYS A O 1
ATOM 614 N N . LYS A 1 83 ? 0.647 1.003 -4.464 1.00 95.44 83 LYS A N 1
ATOM 615 C CA . LYS A 1 83 ? 0.440 -0.316 -3.861 1.00 95.44 83 LYS A CA 1
ATOM 616 C C . LYS A 1 83 ? -0.769 -0.328 -2.922 1.00 95.44 83 LYS A C 1
ATOM 618 O O . LYS A 1 83 ? -1.557 -1.260 -3.011 1.00 95.44 83 LYS A O 1
ATOM 623 N N . LEU A 1 84 ? -0.922 0.685 -2.069 1.00 96.19 84 LEU A N 1
ATOM 624 C CA . LEU A 1 84 ? -2.068 0.824 -1.162 1.00 96.19 84 LEU A CA 1
ATOM 625 C C . LEU A 1 84 ? -3.388 0.911 -1.938 1.00 96.19 84 LEU A C 1
ATOM 627 O O . LEU A 1 84 ? -4.318 0.167 -1.640 1.00 96.19 84 LEU A O 1
ATOM 631 N N . GLU A 1 85 ? -3.425 1.728 -2.993 1.00 95.81 85 GLU A N 1
ATOM 632 C CA . GLU A 1 85 ? -4.583 1.854 -3.882 1.00 95.81 85 GLU A CA 1
ATOM 633 C C . GLU A 1 85 ? -4.941 0.522 -4.554 1.00 95.81 85 GLU A C 1
ATOM 635 O O . GLU A 1 85 ? -6.102 0.118 -4.553 1.00 95.81 85 GLU A O 1
ATOM 640 N N . ALA A 1 86 ? -3.944 -0.194 -5.086 1.00 96.00 86 ALA A N 1
ATOM 641 C CA . ALA A 1 86 ? -4.161 -1.486 -5.733 1.00 96.00 86 ALA A CA 1
ATOM 642 C C . ALA A 1 86 ? -4.688 -2.566 -4.770 1.00 96.00 86 ALA A C 1
ATOM 644 O O . ALA A 1 86 ? -5.418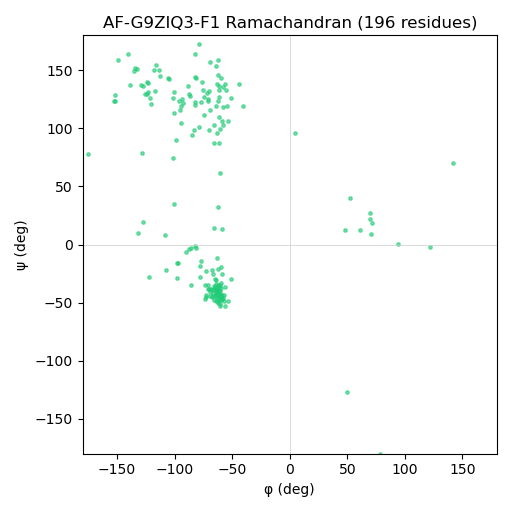 -3.456 -5.199 1.00 96.00 86 ALA A O 1
ATOM 645 N N . GLU A 1 87 ? -4.323 -2.492 -3.488 1.00 96.19 87 GLU A N 1
ATOM 646 C CA . GLU A 1 87 ? -4.808 -3.400 -2.440 1.00 96.19 87 GLU A CA 1
ATOM 647 C C . GLU A 1 87 ? -6.129 -2.931 -1.798 1.00 96.19 87 GLU A C 1
ATOM 649 O O . GLU A 1 87 ? -6.689 -3.638 -0.964 1.00 96.19 87 GLU A O 1
ATOM 654 N N . GLY A 1 88 ? -6.647 -1.757 -2.179 1.00 94.81 88 GLY A N 1
ATOM 655 C CA . GLY A 1 88 ? -7.871 -1.179 -1.613 1.00 94.81 88 GLY A CA 1
ATOM 656 C C . GLY A 1 88 ? -7.724 -0.672 -0.174 1.00 94.81 88 GLY A C 1
ATOM 657 O O . GLY A 1 88 ? -8.726 -0.482 0.515 1.00 94.81 88 GLY A O 1
ATOM 658 N N . ILE A 1 89 ? -6.491 -0.447 0.288 1.00 95.75 89 ILE A N 1
ATOM 659 C CA . ILE A 1 89 ? -6.206 0.080 1.624 1.00 95.75 89 ILE A CA 1
ATOM 660 C C . ILE A 1 89 ? -6.074 1.597 1.550 1.00 95.75 89 ILE A C 1
ATOM 662 O O . ILE A 1 89 ? -5.215 2.117 0.840 1.00 95.75 89 ILE A O 1
ATOM 666 N N . GLY A 1 90 ? -6.859 2.308 2.358 1.00 93.19 90 GLY A N 1
ATOM 667 C CA . GLY A 1 90 ? -6.858 3.764 2.395 1.00 93.19 90 GLY A CA 1
ATOM 668 C C . GLY A 1 90 ? -7.626 4.405 1.237 1.00 93.19 90 GLY A C 1
ATOM 669 O O . GLY A 1 90 ? -8.232 3.750 0.392 1.00 93.19 90 GLY A O 1
ATOM 670 N N . ARG A 1 91 ? -7.647 5.737 1.231 1.00 94.06 91 ARG A N 1
ATOM 671 C CA . ARG A 1 91 ? -8.402 6.587 0.307 1.00 94.06 91 ARG A CA 1
ATOM 672 C C . ARG A 1 91 ? -7.531 7.790 -0.077 1.00 94.06 91 ARG A C 1
ATOM 674 O O . ARG A 1 91 ? -6.588 8.105 0.653 1.00 94.06 91 ARG A O 1
ATOM 681 N N . PRO A 1 92 ? -7.851 8.542 -1.151 1.00 93.25 92 PRO A N 1
ATOM 682 C CA . PRO A 1 92 ? -7.081 9.730 -1.538 1.00 93.25 92 PRO A CA 1
ATOM 683 C C . PRO A 1 92 ? -6.857 10.736 -0.396 1.00 93.25 92 PRO A C 1
ATOM 685 O O . PRO A 1 92 ? -5.835 11.414 -0.357 1.00 93.25 92 PRO A O 1
ATOM 688 N N . ALA A 1 93 ? -7.786 10.799 0.563 1.00 92.69 93 ALA A N 1
ATOM 689 C CA . ALA A 1 93 ? -7.681 11.653 1.742 1.00 92.69 93 ALA A CA 1
ATOM 690 C C . ALA A 1 93 ? -6.748 11.109 2.846 1.00 92.69 93 ALA A C 1
ATOM 692 O O . ALA A 1 93 ? -6.328 11.878 3.708 1.00 92.69 93 ALA A O 1
ATOM 693 N N . THR A 1 94 ? -6.423 9.811 2.853 1.00 95.06 94 THR A N 1
ATOM 694 C CA . THR A 1 94 ? -5.693 9.158 3.953 1.00 95.06 94 THR A CA 1
ATOM 695 C C . THR A 1 94 ? -4.250 8.799 3.611 1.00 95.06 94 THR A C 1
ATOM 697 O O . THR A 1 94 ? -3.438 8.718 4.529 1.00 95.06 94 THR A O 1
ATOM 700 N N . TYR A 1 95 ? -3.873 8.668 2.333 1.00 96.12 95 TYR A N 1
ATOM 701 C CA . TYR A 1 95 ? -2.512 8.260 1.945 1.00 96.12 95 TYR A CA 1
ATOM 702 C C . TYR A 1 95 ? -1.408 9.128 2.562 1.00 96.12 95 TYR A C 1
ATOM 704 O O . TYR A 1 95 ? -0.478 8.605 3.177 1.00 96.12 95 TYR A O 1
ATOM 712 N N . ALA A 1 96 ? -1.542 10.454 2.474 1.00 95.62 96 ALA A N 1
ATOM 713 C CA . ALA A 1 96 ? -0.571 11.382 3.051 1.00 95.62 96 ALA A CA 1
ATOM 714 C C . ALA A 1 96 ? -0.473 11.238 4.581 1.00 95.62 96 ALA A C 1
ATOM 716 O O . ALA A 1 96 ? 0.619 11.288 5.146 1.00 95.62 96 ALA A O 1
ATOM 717 N N . ALA A 1 97 ? -1.603 11.007 5.257 1.00 97.00 97 ALA A N 1
ATOM 718 C CA . ALA A 1 97 ? -1.640 10.809 6.703 1.00 97.00 97 ALA A CA 1
ATOM 719 C C . ALA A 1 97 ? -1.015 9.467 7.121 1.00 97.00 97 ALA A C 1
ATOM 721 O O . ALA A 1 97 ? -0.299 9.416 8.124 1.00 97.00 97 ALA A O 1
ATOM 722 N N . ILE A 1 98 ? -1.229 8.399 6.344 1.00 96.38 98 ILE A N 1
ATOM 723 C CA . ILE A 1 98 ? -0.610 7.083 6.563 1.00 96.38 98 ILE A CA 1
ATOM 724 C C . ILE A 1 98 ? 0.913 7.216 6.469 1.00 96.38 98 ILE A C 1
ATOM 726 O O . ILE A 1 98 ? 1.623 6.877 7.416 1.00 96.38 98 ILE A O 1
ATOM 730 N N . ILE A 1 99 ? 1.418 7.789 5.372 1.00 95.81 99 ILE A N 1
ATOM 731 C CA . ILE A 1 99 ? 2.858 7.989 5.148 1.00 95.81 99 ILE A CA 1
ATOM 732 C C . ILE A 1 99 ? 3.468 8.894 6.226 1.00 95.81 99 ILE A C 1
ATOM 734 O O . ILE A 1 99 ? 4.517 8.573 6.797 1.00 95.81 99 ILE A O 1
ATOM 738 N N . GLY A 1 100 ? 2.792 9.996 6.560 1.00 96.12 100 GLY A N 1
ATOM 739 C CA . GLY A 1 100 ? 3.213 10.905 7.624 1.00 96.12 100 GLY A CA 1
ATOM 740 C C . GLY A 1 100 ? 3.271 10.230 8.997 1.00 96.12 100 GLY A C 1
ATOM 741 O O . GLY A 1 100 ? 4.166 10.511 9.789 1.00 96.12 100 GLY A O 1
ATOM 742 N N . THR A 1 101 ? 2.370 9.287 9.274 1.00 96.56 101 THR A N 1
ATOM 743 C CA . THR A 1 101 ? 2.364 8.530 10.534 1.00 96.56 101 THR A CA 1
ATOM 744 C C . THR A 1 101 ? 3.499 7.512 10.587 1.00 96.56 101 THR A C 1
ATOM 746 O O . THR A 1 101 ? 4.179 7.419 11.609 1.00 96.56 101 THR A O 1
ATOM 749 N N . LEU A 1 102 ? 3.739 6.775 9.496 1.00 96.00 102 LEU A N 1
ATOM 750 C CA . LEU A 1 102 ? 4.820 5.785 9.413 1.00 96.00 102 LEU A CA 1
ATOM 751 C C . LEU A 1 102 ? 6.195 6.432 9.626 1.00 96.00 102 LEU A C 1
ATOM 753 O O . LEU A 1 102 ? 7.014 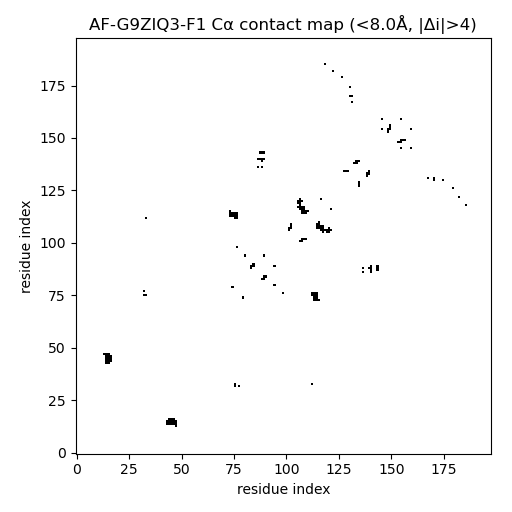5.923 10.394 1.00 96.00 102 LEU A O 1
ATOM 757 N N . THR A 1 103 ? 6.422 7.576 8.979 1.00 95.00 103 THR A N 1
ATOM 758 C CA . THR A 1 103 ? 7.666 8.347 9.101 1.00 95.00 103 THR A CA 1
ATOM 759 C C . THR A 1 103 ? 7.755 9.074 10.444 1.00 95.00 103 THR A C 1
ATOM 761 O O . THR A 1 103 ? 8.763 8.964 11.136 1.00 95.00 103 THR A O 1
ATOM 764 N N . GLY A 1 104 ? 6.688 9.755 10.874 1.00 96.00 104 GLY A N 1
ATOM 765 C CA . GLY A 1 104 ? 6.661 10.530 12.118 1.00 96.00 104 GLY A CA 1
ATOM 766 C C . GLY A 1 104 ? 6.815 9.692 13.390 1.00 96.00 104 GLY A C 1
ATOM 767 O O . GLY A 1 104 ? 7.374 10.170 14.374 1.00 96.00 104 GLY A O 1
ATOM 768 N N . LYS A 1 105 ? 6.363 8.431 13.379 1.00 95.56 105 LYS A N 1
ATOM 769 C CA . LYS A 1 105 ? 6.581 7.477 14.483 1.00 95.56 105 LYS A CA 1
ATOM 770 C C . LYS A 1 105 ? 7.918 6.733 14.398 1.00 95.56 105 LYS A C 1
ATOM 772 O O . LYS A 1 105 ? 8.225 5.957 15.298 1.00 95.56 105 LYS A O 1
ATOM 777 N N . GLY A 1 106 ? 8.704 6.956 13.343 1.00 94.06 106 GLY A N 1
ATOM 778 C CA . GLY A 1 106 ? 9.998 6.308 13.148 1.00 94.06 106 GLY A CA 1
ATOM 779 C C . GLY A 1 106 ? 9.903 4.813 12.838 1.00 94.06 106 GLY A C 1
ATOM 780 O O . GLY A 1 106 ? 10.829 4.075 13.160 1.00 94.06 106 GLY A O 1
ATOM 781 N N . TYR A 1 107 ? 8.800 4.339 12.246 1.00 95.94 107 TYR A N 1
ATOM 782 C CA . TYR A 1 107 ? 8.679 2.945 11.787 1.00 95.94 107 TYR A CA 1
ATOM 783 C C . TYR A 1 107 ? 9.419 2.707 10.472 1.00 95.94 107 TYR A C 1
ATOM 785 O O . TYR A 1 107 ? 9.886 1.601 10.204 1.00 95.94 107 TYR A O 1
ATOM 793 N N . VAL A 1 108 ? 9.538 3.755 9.660 1.00 96.88 108 VAL A N 1
ATOM 794 C CA . VAL A 1 108 ? 10.298 3.750 8.413 1.00 96.88 108 VAL A CA 1
ATOM 795 C C . VAL A 1 108 ? 11.141 5.013 8.313 1.00 96.88 108 VAL A C 1
ATOM 797 O O . VAL A 1 108 ? 10.750 6.082 8.784 1.00 96.88 108 VAL A O 1
ATOM 800 N N . GLU A 1 109 ? 12.278 4.892 7.647 1.00 94.94 109 GLU A N 1
ATOM 801 C CA . GLU A 1 109 ? 13.176 5.986 7.303 1.00 94.94 109 GLU A CA 1
ATOM 802 C C . GLU A 1 109 ? 13.200 6.178 5.788 1.00 94.94 109 GLU A C 1
ATOM 804 O O . GLU A 1 109 ? 13.023 5.232 5.021 1.00 94.94 109 GLU A O 1
ATOM 809 N N . THR A 1 110 ? 13.426 7.411 5.337 1.00 93.69 110 THR A N 1
ATOM 810 C CA . THR A 1 110 ? 13.564 7.702 3.906 1.00 93.69 110 THR A CA 1
ATOM 811 C C . THR A 1 110 ? 15.038 7.826 3.551 1.00 93.69 110 THR A C 1
ATOM 813 O O . THR A 1 110 ? 15.701 8.779 3.955 1.00 93.69 110 THR A O 1
ATOM 816 N N . VAL A 1 111 ? 15.547 6.891 2.750 1.00 93.06 111 VAL A N 1
ATOM 817 C CA . VAL A 1 111 ? 16.930 6.885 2.257 1.00 93.06 111 VAL A CA 1
ATOM 818 C C . VAL A 1 111 ? 16.899 6.918 0.737 1.00 93.06 111 VAL A C 1
ATOM 820 O O . VAL A 1 111 ? 16.320 6.041 0.101 1.00 93.06 111 VAL A O 1
ATOM 823 N N . ASN A 1 112 ? 17.514 7.936 0.130 1.00 91.38 112 ASN A N 1
ATOM 824 C CA . ASN A 1 112 ? 17.531 8.121 -1.328 1.00 91.38 112 ASN A CA 1
ATOM 825 C C . ASN A 1 112 ? 16.130 8.077 -1.976 1.00 91.38 112 ASN A C 1
ATOM 827 O O . ASN A 1 112 ? 15.980 7.529 -3.063 1.00 91.38 112 ASN A O 1
ATOM 831 N N . ARG A 1 113 ? 15.116 8.671 -1.323 1.00 90.38 113 ARG A N 1
ATOM 832 C CA . ARG A 1 113 ? 13.692 8.679 -1.745 1.00 90.38 113 ARG A CA 1
ATOM 833 C C . ARG A 1 113 ? 12.957 7.334 -1.633 1.00 90.38 113 ARG A C 1
ATOM 835 O O . ARG A 1 113 ? 11.823 7.231 -2.097 1.00 90.38 113 ARG A O 1
ATOM 842 N N . PHE A 1 114 ? 13.566 6.329 -1.010 1.00 94.25 114 PHE A N 1
ATOM 843 C CA . PHE A 1 114 ? 12.943 5.033 -0.753 1.00 94.25 114 PHE A CA 1
ATOM 844 C C . PHE A 1 114 ? 12.724 4.816 0.741 1.00 94.25 114 PHE A C 1
ATOM 846 O O . PHE A 1 114 ? 13.559 5.213 1.555 1.00 94.25 114 PHE A O 1
ATOM 853 N N . PHE A 1 115 ? 11.634 4.141 1.093 1.00 95.44 115 PHE A N 1
ATOM 854 C CA . PHE A 1 115 ? 11.380 3.718 2.463 1.00 95.44 115 PHE A CA 1
ATOM 855 C C . PHE A 1 115 ? 12.247 2.521 2.838 1.00 95.44 115 PHE A C 1
ATOM 857 O O . PHE A 1 115 ? 12.329 1.527 2.111 1.00 95.44 115 PHE A O 1
ATOM 864 N N . VAL A 1 116 ? 12.866 2.616 4.007 1.00 96.00 116 VAL A N 1
ATOM 865 C CA . VAL A 1 116 ? 13.625 1.553 4.658 1.00 96.00 116 VAL A CA 1
ATOM 866 C C . VAL A 1 116 ? 12.982 1.314 6.021 1.00 96.00 116 VAL A C 1
ATOM 868 O O . VAL A 1 116 ? 12.788 2.282 6.757 1.00 96.00 116 VAL A O 1
ATOM 871 N N . PRO A 1 117 ? 12.596 0.076 6.366 1.00 95.88 117 PRO A N 1
ATOM 872 C CA . PRO A 1 117 ? 12.052 -0.197 7.688 1.00 95.88 117 PRO A CA 1
ATOM 873 C C . PRO A 1 117 ? 13.119 0.075 8.755 1.00 95.88 117 PRO A C 1
ATOM 875 O O . PRO A 1 117 ? 14.292 -0.246 8.567 1.00 95.88 117 PRO A O 1
ATOM 878 N N . SER A 1 118 ? 12.719 0.703 9.860 1.00 95.38 118 SER A N 1
ATOM 879 C CA . SER A 1 118 ? 13.597 0.865 11.019 1.00 95.38 118 SER A CA 1
ATOM 880 C C . SER A 1 118 ? 13.587 -0.406 11.868 1.00 95.38 118 SER A C 1
ATOM 882 O O . SER A 1 118 ? 12.659 -1.214 11.790 1.00 95.38 118 SER A O 1
ATOM 884 N N . THR A 1 119 ? 14.570 -0.554 12.757 1.00 93.38 119 THR A N 1
ATOM 885 C CA . THR A 1 119 ? 14.600 -1.665 13.725 1.00 93.38 119 THR A CA 1
ATOM 886 C C . THR A 1 119 ? 13.336 -1.711 14.587 1.00 93.38 119 THR A C 1
ATOM 888 O O . THR A 1 119 ? 12.818 -2.786 14.881 1.00 93.38 119 THR A O 1
ATOM 891 N N . LEU A 1 120 ? 12.791 -0.544 14.947 1.00 92.62 120 LEU A N 1
ATOM 892 C CA . LEU A 1 120 ? 11.522 -0.427 15.663 1.00 92.62 120 LEU A CA 1
ATOM 893 C C . LEU A 1 120 ? 10.340 -0.896 14.805 1.00 92.62 120 LEU A C 1
ATOM 895 O O . LEU A 1 120 ? 9.477 -1.618 15.301 1.00 92.62 120 LEU A O 1
ATOM 899 N N . GLY A 1 121 ? 10.293 -0.492 13.533 1.00 93.81 121 GLY A N 1
ATOM 900 C CA . GLY A 1 121 ? 9.247 -0.909 12.600 1.00 93.81 121 GLY A CA 1
ATOM 901 C C . GLY A 1 121 ? 9.219 -2.425 12.414 1.00 93.81 121 GLY A C 1
ATOM 902 O O . GLY A 1 121 ? 8.165 -3.044 12.558 1.00 93.81 121 GLY A O 1
ATOM 903 N N . GLU A 1 122 ? 10.381 -3.036 12.179 1.00 93.88 122 GLU A N 1
ATOM 904 C CA . GLU A 1 122 ? 10.510 -4.492 12.054 1.00 93.88 122 GLU A CA 1
ATOM 905 C C . GLU A 1 122 ? 10.087 -5.212 13.335 1.00 93.88 122 GLU A C 1
ATOM 907 O O . GLU A 1 122 ? 9.327 -6.181 13.289 1.00 93.88 122 GLU A O 1
ATOM 912 N N . ALA A 1 123 ? 10.526 -4.713 14.490 1.00 91.62 123 ALA A N 1
ATOM 913 C CA . ALA A 1 123 ? 10.178 -5.282 15.782 1.00 91.62 123 ALA A CA 1
ATOM 914 C C . ALA A 1 123 ? 8.663 -5.260 16.044 1.00 91.62 123 ALA A C 1
ATOM 916 O O . ALA A 1 123 ? 8.103 -6.260 16.497 1.00 91.62 123 ALA A O 1
ATOM 917 N N . ILE A 1 124 ? 7.986 -4.155 15.719 1.00 92.19 124 ILE A N 1
ATOM 918 C CA . ILE A 1 124 ? 6.530 -4.033 15.864 1.00 92.19 124 ILE A CA 1
ATOM 919 C C . ILE A 1 124 ? 5.811 -4.993 14.919 1.00 92.19 124 ILE A C 1
ATOM 921 O O . ILE A 1 124 ? 4.931 -5.728 15.364 1.00 92.19 124 ILE A O 1
ATOM 925 N N . VAL A 1 125 ? 6.199 -5.038 13.641 1.00 93.75 125 VAL A N 1
ATOM 926 C CA . VAL A 1 125 ? 5.583 -5.957 12.672 1.00 93.75 125 VAL A CA 1
ATOM 927 C C . VAL A 1 125 ? 5.754 -7.403 13.132 1.00 93.75 125 VAL A C 1
ATOM 929 O O . VAL A 1 125 ? 4.774 -8.138 13.182 1.00 93.75 125 VAL A O 1
ATOM 932 N N . ASN A 1 126 ? 6.952 -7.804 13.555 1.00 91.12 126 ASN A N 1
ATOM 933 C CA . ASN A 1 126 ? 7.206 -9.155 14.066 1.00 91.12 126 ASN A CA 1
ATOM 934 C C . ASN A 1 126 ? 6.428 -9.461 15.357 1.00 91.12 126 ASN A C 1
ATOM 936 O O . ASN A 1 126 ? 6.006 -10.599 15.576 1.00 91.12 126 ASN A O 1
ATOM 940 N N . GLY A 1 127 ? 6.227 -8.449 16.204 1.00 90.06 127 GLY A N 1
ATOM 941 C CA . GLY A 1 127 ? 5.460 -8.561 17.439 1.00 90.06 127 GLY A CA 1
ATOM 942 C C . GLY A 1 127 ? 3.957 -8.718 17.214 1.00 90.06 127 GLY A C 1
ATOM 943 O O . GLY A 1 127 ? 3.319 -9.444 17.967 1.00 90.06 127 GLY A O 1
ATOM 944 N N . LEU A 1 128 ? 3.393 -8.074 16.188 1.00 91.88 128 LEU A N 1
ATOM 945 C CA . LEU A 1 128 ? 1.945 -8.057 15.930 1.00 91.88 128 LEU A CA 1
ATOM 946 C C . LEU A 1 128 ? 1.493 -9.086 14.887 1.00 91.88 128 LEU A C 1
ATOM 948 O O . LEU A 1 128 ? 0.360 -9.570 14.941 1.00 91.88 128 LEU A O 1
ATOM 952 N N . ARG A 1 129 ? 2.365 -9.445 13.939 1.00 90.75 129 ARG A N 1
ATOM 953 C CA . ARG A 1 129 ? 2.043 -10.397 12.872 1.00 90.75 129 ARG A CA 1
ATOM 954 C C . ARG A 1 129 ? 1.643 -11.756 13.450 1.00 90.75 129 ARG A C 1
ATOM 956 O O . ARG A 1 129 ? 2.206 -12.210 14.450 1.00 90.75 129 ARG A O 1
ATOM 963 N N . ASN A 1 130 ? 0.674 -12.400 12.796 1.00 89.06 130 ASN A N 1
ATOM 964 C CA . ASN A 1 130 ? 0.059 -13.673 13.197 1.00 89.06 130 ASN A CA 1
ATOM 965 C C . ASN A 1 130 ? -0.647 -13.649 14.569 1.00 89.06 130 ASN A C 1
ATOM 967 O O . ASN A 1 130 ? -0.946 -14.711 15.110 1.00 89.06 130 ASN A O 1
ATOM 971 N N . ARG A 1 131 ? -0.867 -12.468 15.160 1.00 91.38 131 ARG A N 1
ATOM 972 C CA . ARG A 1 131 ? -1.559 -12.309 16.454 1.00 91.38 131 ARG A CA 1
ATOM 973 C C . ARG A 1 131 ? -2.780 -11.406 16.368 1.00 91.38 131 ARG A C 1
ATOM 975 O O . ARG A 1 131 ? -3.708 -11.581 17.146 1.00 91.38 131 ARG A O 1
ATOM 982 N N . PHE A 1 132 ? -2.767 -10.467 15.429 1.00 95.19 132 PHE A N 1
ATOM 983 C CA . PHE A 1 132 ? -3.881 -9.573 15.165 1.00 95.19 132 PHE A CA 1
ATOM 984 C C . PHE A 1 132 ? -4.268 -9.637 13.693 1.00 95.19 132 PHE A C 1
ATOM 986 O O . PHE A 1 132 ? -3.411 -9.462 12.824 1.00 95.19 132 PHE A O 1
ATOM 993 N N . ASP A 1 133 ? -5.556 -9.830 13.421 1.00 94.75 133 ASP A N 1
ATOM 994 C CA . ASP A 1 133 ? -6.068 -9.959 12.050 1.00 94.75 133 ASP A CA 1
ATOM 995 C C . ASP A 1 133 ? -5.927 -8.655 11.255 1.00 94.75 133 ASP A C 1
ATOM 997 O O . ASP A 1 133 ? -5.760 -8.695 10.040 1.00 94.75 133 ASP A O 1
ATOM 1001 N N . PHE A 1 134 ? -5.880 -7.496 11.930 1.00 94.38 134 PHE A N 1
ATOM 1002 C CA . PHE A 1 134 ? -5.634 -6.205 11.274 1.00 94.38 134 PHE A CA 1
ATOM 1003 C C . PHE A 1 134 ? -4.255 -6.096 10.609 1.00 94.38 134 PHE A C 1
ATOM 1005 O O . PHE A 1 134 ? -4.008 -5.150 9.865 1.00 94.38 134 PHE A O 1
ATOM 1012 N N . MET A 1 135 ? -3.344 -7.041 10.868 1.00 94.31 135 MET A N 1
ATOM 1013 C CA . MET A 1 135 ? -2.059 -7.121 10.171 1.00 94.31 135 MET A CA 1
ATOM 1014 C C . MET A 1 135 ? -2.190 -7.705 8.757 1.00 94.31 135 MET A C 1
ATOM 1016 O O . MET A 1 135 ? -1.252 -7.587 7.968 1.00 94.31 135 MET A O 1
ATOM 1020 N N . GLU A 1 136 ? -3.327 -8.322 8.429 1.00 94.06 136 GLU A N 1
ATOM 1021 C CA . GLU A 1 136 ? -3.607 -8.865 7.106 1.00 94.06 136 GLU A CA 1
ATOM 1022 C C . GLU A 1 136 ? -4.250 -7.812 6.193 1.00 94.06 136 GLU A C 1
ATOM 1024 O O . GLU A 1 136 ? -5.170 -7.079 6.567 1.00 94.06 136 GLU A O 1
ATOM 1029 N N . VAL A 1 137 ? -3.782 -7.764 4.944 1.00 94.00 137 VAL A N 1
ATOM 1030 C CA . VAL A 1 137 ? -4.214 -6.771 3.943 1.00 94.00 137 VAL A CA 1
ATOM 1031 C C . VAL A 1 137 ? -5.719 -6.847 3.683 1.00 94.00 137 VAL A C 1
ATOM 1033 O O . VAL A 1 137 ? -6.398 -5.822 3.654 1.00 94.00 137 VAL A O 1
ATOM 1036 N N . HIS A 1 138 ? -6.250 -8.064 3.539 1.00 95.06 138 HIS A N 1
ATOM 1037 C CA . HIS A 1 138 ? -7.668 -8.277 3.257 1.00 95.06 138 HIS A CA 1
ATOM 1038 C C . HIS A 1 138 ? -8.571 -7.772 4.382 1.00 95.06 138 HIS A C 1
ATOM 1040 O O . HIS A 1 138 ? -9.562 -7.123 4.083 1.00 95.06 138 HIS A O 1
ATOM 1046 N N . TYR A 1 139 ? -8.193 -7.963 5.650 1.00 95.69 139 TYR A N 1
ATOM 1047 C CA . TYR A 1 139 ? -8.966 -7.448 6.783 1.00 95.69 139 TYR A CA 1
ATOM 1048 C C . TYR A 1 139 ? -9.127 -5.926 6.709 1.00 95.69 139 TYR A C 1
ATOM 1050 O O . TYR A 1 139 ? -10.224 -5.400 6.881 1.00 95.69 139 TYR A O 1
ATOM 1058 N N . THR A 1 140 ? -8.033 -5.214 6.417 1.00 95.31 140 THR A N 1
ATOM 1059 C CA . THR A 1 140 ? -8.056 -3.747 6.329 1.00 95.31 140 THR A CA 1
ATOM 1060 C C . THR A 1 140 ? -8.906 -3.277 5.152 1.00 95.31 140 THR A C 1
ATOM 1062 O O . THR A 1 140 ? -9.679 -2.335 5.287 1.00 95.31 140 THR A O 1
ATOM 1065 N N . ARG A 1 141 ? -8.794 -3.946 4.001 1.00 95.88 141 ARG A N 1
ATOM 1066 C CA . ARG A 1 141 ? -9.609 -3.635 2.824 1.00 95.88 141 ARG A CA 1
ATOM 1067 C C . ARG A 1 141 ? -11.098 -3.865 3.089 1.00 95.88 141 ARG A C 1
ATOM 1069 O O . ARG A 1 141 ? -11.909 -3.008 2.763 1.00 95.88 141 ARG A O 1
ATOM 1076 N N . ASP A 1 142 ? -11.448 -4.996 3.689 1.00 96.38 142 ASP A N 1
ATOM 1077 C CA . ASP A 1 142 ? -12.843 -5.344 3.952 1.00 96.38 142 ASP A CA 1
ATOM 1078 C C . ASP A 1 142 ? -13.461 -4.352 4.967 1.00 96.38 142 ASP A C 1
ATOM 1080 O O . ASP A 1 142 ? -14.592 -3.906 4.784 1.00 96.38 142 ASP A O 1
ATOM 1084 N N . MET A 1 143 ? -12.684 -3.893 5.959 1.00 95.94 143 MET A N 1
ATOM 1085 C CA . MET A 1 143 ? -13.092 -2.814 6.871 1.00 95.94 143 MET A CA 1
ATOM 1086 C C . MET A 1 143 ? -13.352 -1.492 6.146 1.00 95.94 143 MET A C 1
ATOM 1088 O O . MET A 1 143 ? -14.343 -0.820 6.426 1.00 95.94 143 MET A O 1
ATOM 1092 N N . GLU A 1 144 ? -12.488 -1.105 5.211 1.00 95.56 144 GLU A N 1
ATOM 1093 C CA . GLU A 1 144 ? -12.685 0.100 4.399 1.00 95.56 144 GLU A CA 1
ATOM 1094 C C . GLU A 1 144 ? -13.972 0.009 3.552 1.00 95.56 144 GLU A C 1
ATOM 1096 O O . GLU A 1 144 ? -14.729 0.979 3.466 1.00 95.56 144 GLU A O 1
ATOM 1101 N N . ASP A 1 145 ? -14.272 -1.163 2.985 1.00 96.19 145 ASP A N 1
ATOM 1102 C CA . ASP A 1 145 ? -15.508 -1.403 2.230 1.00 96.19 145 ASP A CA 1
ATOM 1103 C C . ASP A 1 145 ? -16.764 -1.322 3.123 1.00 96.19 145 ASP A C 1
ATOM 1105 O O . ASP A 1 145 ? -17.795 -0.778 2.710 1.00 96.19 145 ASP A O 1
ATOM 1109 N N . GLU A 1 146 ? -16.693 -1.811 4.364 1.00 96.94 146 GLU A N 1
ATOM 1110 C CA . GLU A 1 146 ? -17.779 -1.682 5.344 1.00 96.94 146 GLU A CA 1
ATOM 1111 C C .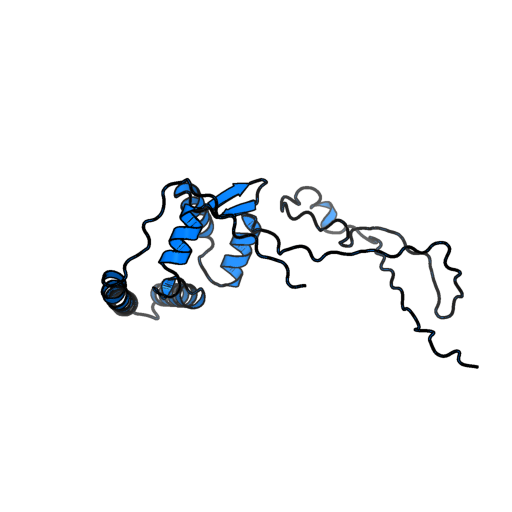 GLU A 1 146 ? -17.997 -0.226 5.785 1.00 96.94 146 GLU A C 1
ATOM 1113 O O . GLU A 1 146 ? -19.143 0.224 5.904 1.00 96.94 146 GLU A O 1
ATOM 1118 N N . LEU A 1 147 ? -16.922 0.547 5.962 1.00 95.38 147 LEU A N 1
ATOM 1119 C CA . LEU A 1 147 ? -17.006 1.983 6.247 1.00 95.38 147 LEU A CA 1
ATOM 1120 C C . LEU A 1 147 ? -17.654 2.755 5.086 1.00 95.38 147 LEU A C 1
ATOM 1122 O O . LEU A 1 147 ? -18.510 3.617 5.316 1.00 95.38 147 LEU A O 1
ATOM 1126 N N . ASP A 1 148 ? -17.333 2.401 3.841 1.00 95.69 148 ASP A N 1
ATOM 1127 C CA . ASP A 1 148 ? -18.001 2.959 2.662 1.00 95.69 148 ASP A CA 1
ATOM 1128 C C . ASP A 1 148 ? -19.481 2.540 2.588 1.00 95.69 148 ASP A C 1
ATOM 1130 O O . ASP A 1 148 ? -20.346 3.340 2.208 1.00 95.69 148 ASP A O 1
ATOM 1134 N N . ALA A 1 149 ? -19.818 1.314 2.998 1.00 97.38 149 ALA A N 1
ATOM 1135 C CA . ALA A 1 149 ? -21.204 0.863 3.088 1.00 97.38 149 ALA A CA 1
ATOM 1136 C C . ALA A 1 149 ? -22.006 1.667 4.126 1.00 97.38 149 ALA A C 1
ATOM 1138 O O . ALA A 1 149 ? -23.164 2.005 3.858 1.00 97.38 149 ALA A O 1
ATOM 1139 N N . ILE A 1 150 ? -21.404 2.034 5.264 1.00 97.44 150 ILE A N 1
ATOM 1140 C CA . ILE A 1 150 ? -22.013 2.943 6.249 1.00 97.44 150 ILE A CA 1
ATOM 1141 C C . ILE A 1 150 ? -22.252 4.318 5.621 1.00 97.44 150 ILE A C 1
ATOM 1143 O O . ILE A 1 150 ? -23.362 4.846 5.705 1.00 97.44 150 ILE A O 1
ATOM 1147 N N . ALA A 1 151 ? -21.247 4.887 4.947 1.00 95.69 151 ALA A N 1
ATOM 1148 C CA . ALA A 1 151 ? -21.372 6.189 4.288 1.00 95.69 151 ALA A CA 1
ATOM 1149 C C . ALA A 1 151 ? -22.477 6.201 3.212 1.00 95.69 151 ALA A C 1
ATOM 1151 O O . ALA A 1 151 ? -23.163 7.207 3.026 1.00 95.69 151 ALA A O 1
ATOM 1152 N N . ALA A 1 152 ? -22.694 5.067 2.539 1.00 97.25 152 ALA A N 1
ATOM 1153 C CA . ALA A 1 152 ? -23.767 4.869 1.568 1.00 97.25 152 ALA A CA 1
ATOM 1154 C C . ALA A 1 152 ? -25.137 4.520 2.192 1.00 97.25 152 ALA A C 1
ATOM 1156 O O . ALA A 1 152 ? -26.104 4.328 1.451 1.00 97.25 152 ALA A O 1
ATOM 1157 N N . GLY A 1 153 ? -25.233 4.395 3.520 1.00 97.06 153 GLY A N 1
ATOM 1158 C CA . GLY A 1 153 ? -26.458 4.010 4.229 1.00 97.06 153 GLY A CA 1
ATOM 1159 C C . GLY A 1 153 ? -26.878 2.549 4.024 1.00 97.06 153 GLY A C 1
ATOM 1160 O O . GLY A 1 153 ? -28.054 2.223 4.169 1.00 97.06 153 GLY A O 1
ATOM 1161 N N . LYS A 1 154 ? -25.940 1.673 3.643 1.00 97.31 154 LYS A N 1
ATOM 1162 C CA . LYS A 1 154 ? -26.160 0.237 3.388 1.00 97.31 154 LYS A CA 1
ATOM 1163 C C . LYS A 1 154 ? -25.805 -0.656 4.579 1.00 97.31 154 LYS A C 1
ATOM 1165 O O . LYS A 1 154 ? -26.205 -1.816 4.584 1.00 97.31 154 LYS A O 1
ATOM 1170 N N . ALA A 1 155 ? -25.066 -0.133 5.553 1.00 96.56 155 ALA A N 1
ATOM 1171 C CA . ALA A 1 155 ? -24.666 -0.831 6.770 1.00 96.56 155 ALA A CA 1
ATOM 1172 C C . ALA A 1 155 ? -24.916 0.047 8.005 1.00 96.56 155 ALA A C 1
ATOM 1174 O O . ALA A 1 155 ? -24.891 1.277 7.918 1.00 96.56 155 ALA A O 1
ATOM 1175 N N . ASP A 1 156 ? -25.167 -0.590 9.149 1.00 97.44 156 ASP A N 1
ATOM 1176 C CA . ASP A 1 156 ? -25.333 0.096 10.428 1.00 97.44 156 ASP A CA 1
ATOM 1177 C C . ASP A 1 156 ? -23.978 0.284 11.125 1.00 97.44 156 ASP A C 1
ATOM 1179 O O . ASP A 1 156 ? -23.213 -0.665 11.303 1.00 97.44 156 ASP A O 1
ATOM 1183 N N . TYR A 1 157 ? -23.701 1.518 11.548 1.00 96.75 157 TYR A N 1
ATOM 1184 C CA . TYR A 1 157 ? -22.441 1.882 12.198 1.00 96.75 157 TYR A CA 1
ATOM 1185 C C . TYR A 1 157 ? -22.177 1.076 13.475 1.00 96.75 157 TYR A C 1
ATOM 1187 O O . TYR A 1 157 ? -21.054 0.624 13.691 1.00 96.75 157 TYR A O 1
ATOM 1195 N N . GLN A 1 158 ? -23.194 0.891 14.326 1.00 97.19 158 GLN A N 1
ATOM 1196 C CA . GLN A 1 158 ? -23.004 0.208 15.607 1.00 97.19 158 GLN A CA 1
ATOM 1197 C C . GLN A 1 158 ? -22.692 -1.269 15.389 1.00 97.19 158 GLN A C 1
ATOM 1199 O O . GLN A 1 158 ? -21.846 -1.813 16.090 1.00 97.19 158 GLN A O 1
ATOM 1204 N N . GLN A 1 159 ? -23.336 -1.903 14.407 1.00 96.88 159 GLN A N 1
ATOM 1205 C CA . GLN A 1 159 ? -23.088 -3.304 14.066 1.00 96.88 159 GLN A CA 1
ATOM 1206 C C . GLN A 1 159 ? -21.663 -3.535 13.555 1.00 96.88 159 GLN A C 1
ATOM 1208 O O . GLN A 1 159 ? -20.985 -4.432 14.053 1.00 96.88 159 GLN A O 1
ATOM 1213 N N . VAL A 1 160 ? -21.204 -2.711 12.611 1.00 96.50 160 VAL A N 1
ATOM 1214 C CA . VAL A 1 160 ? -19.849 -2.804 12.040 1.00 96.50 160 VAL A CA 1
ATOM 1215 C C . VAL A 1 160 ? -18.788 -2.574 13.116 1.00 96.50 160 VAL A C 1
ATOM 1217 O O . VAL A 1 160 ? -17.893 -3.395 13.299 1.00 96.50 160 VAL A O 1
ATOM 1220 N N . VAL A 1 161 ? -18.907 -1.495 13.898 1.00 96.25 161 VAL A N 1
ATOM 1221 C CA . VAL A 1 161 ? -17.926 -1.201 14.954 1.00 96.25 161 VAL A CA 1
ATOM 1222 C C . VAL A 1 161 ? -17.926 -2.286 16.028 1.00 96.25 161 VAL A C 1
ATOM 1224 O O . VAL A 1 161 ? -16.854 -2.727 16.427 1.00 96.25 161 VAL A O 1
ATOM 1227 N N . ALA A 1 162 ? -19.097 -2.766 16.462 1.00 97.06 162 ALA A N 1
ATOM 1228 C CA . ALA A 1 162 ? -19.179 -3.834 17.456 1.00 97.06 162 ALA A CA 1
ATOM 1229 C C . ALA A 1 162 ? -18.545 -5.145 16.966 1.00 97.06 162 ALA A C 1
ATOM 1231 O O . ALA A 1 162 ? -17.950 -5.859 17.770 1.00 97.06 162 ALA A O 1
ATOM 1232 N N . HIS A 1 163 ? -18.647 -5.463 15.671 1.00 95.81 163 HIS A N 1
ATOM 1233 C CA . HIS A 1 163 ? -18.004 -6.642 15.091 1.00 95.81 163 HIS A CA 1
ATOM 1234 C C . HIS A 1 163 ? -16.477 -6.587 15.245 1.00 95.81 163 HIS A C 1
ATOM 1236 O O . HIS A 1 163 ? -15.872 -7.529 15.765 1.00 95.81 163 HIS A O 1
ATOM 1242 N N . TYR A 1 164 ? -15.865 -5.471 14.847 1.00 96.38 164 TYR A N 1
ATOM 1243 C CA . TYR A 1 164 ? -14.415 -5.294 14.924 1.00 96.38 164 TYR A CA 1
ATOM 1244 C C . TYR A 1 164 ? -13.902 -5.137 16.359 1.00 96.38 164 TYR A C 1
ATOM 1246 O O . TYR A 1 164 ? -12.858 -5.696 16.693 1.00 96.38 164 TY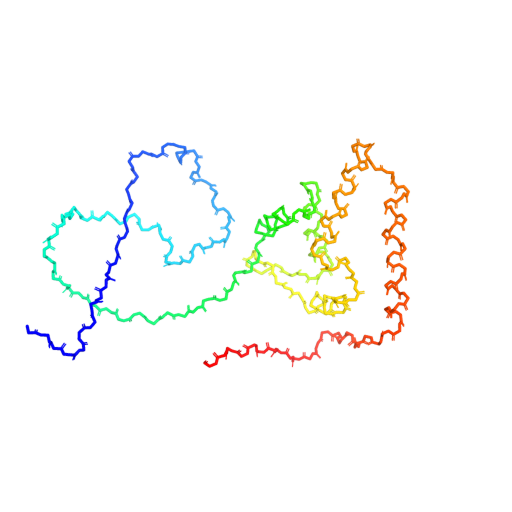R A O 1
ATOM 1254 N N . ASP A 1 165 ? -14.647 -4.436 17.214 1.00 96.31 165 ASP A N 1
ATOM 1255 C CA . ASP A 1 165 ? -14.329 -4.260 18.635 1.00 96.31 165 ASP A CA 1
ATOM 1256 C C . ASP A 1 165 ? -14.301 -5.609 19.374 1.00 96.31 165 ASP A C 1
ATOM 1258 O O . ASP A 1 165 ? -13.312 -5.949 20.021 1.00 96.31 165 ASP A O 1
ATOM 1262 N N . GLN A 1 166 ? -15.319 -6.455 19.172 1.00 96.00 166 GLN A N 1
ATOM 1263 C CA . GLN A 1 166 ? -15.367 -7.800 19.762 1.00 96.00 166 GLN A CA 1
ATOM 1264 C C . GLN A 1 166 ? -14.233 -8.707 19.269 1.00 96.00 166 GLN A C 1
ATOM 1266 O O . GLN A 1 166 ? -13.675 -9.486 20.048 1.00 96.00 166 GLN A O 1
ATOM 1271 N N . ALA A 1 167 ? -13.890 -8.627 17.979 1.00 95.00 167 ALA A N 1
ATOM 1272 C CA . ALA A 1 167 ? -12.772 -9.382 17.421 1.00 95.00 167 ALA A CA 1
ATOM 1273 C C . ALA A 1 167 ? -11.439 -8.948 18.053 1.00 95.00 167 ALA A C 1
ATOM 1275 O O . ALA A 1 167 ? -10.639 -9.797 18.461 1.00 95.00 167 ALA A O 1
ATOM 1276 N N . LEU A 1 168 ? -11.229 -7.636 18.192 1.00 95.88 168 LEU A N 1
ATOM 1277 C CA . LEU A 1 168 ? -10.036 -7.073 18.813 1.00 95.88 168 LEU A CA 1
ATOM 1278 C C . LEU A 1 168 ? -9.933 -7.451 20.296 1.00 95.88 168 LEU A C 1
ATOM 1280 O O . LEU A 1 168 ? -8.862 -7.866 20.731 1.00 95.88 168 LEU A O 1
ATOM 1284 N N . ASP A 1 169 ? -11.026 -7.386 21.057 1.00 96.25 169 ASP A N 1
ATOM 1285 C CA . ASP A 1 169 ? -11.061 -7.809 22.464 1.00 96.25 169 ASP A CA 1
ATOM 1286 C C . ASP A 1 169 ? -10.637 -9.274 22.632 1.00 96.25 169 ASP A C 1
ATOM 1288 O O . ASP A 1 169 ? -9.832 -9.614 23.507 1.00 96.25 169 ASP A O 1
ATOM 1292 N N . GLY A 1 170 ? -11.125 -10.151 21.749 1.00 94.38 170 GLY A N 1
ATOM 1293 C CA . GLY A 1 170 ? -10.728 -11.556 21.719 1.00 94.38 170 GLY A CA 1
ATOM 1294 C C . GLY A 1 170 ? -9.231 -11.745 21.451 1.00 94.38 170 GLY A C 1
ATOM 1295 O O . GLY A 1 170 ? -8.583 -12.559 22.117 1.00 94.38 170 GLY A O 1
ATOM 1296 N N . GLN A 1 171 ? -8.667 -10.980 20.514 1.00 94.75 171 GLN A N 1
ATOM 1297 C CA . GLN A 1 171 ? -7.236 -11.007 20.191 1.00 94.75 171 GLN A CA 1
ATOM 1298 C C . GLN A 1 171 ? -6.383 -10.425 21.323 1.00 94.75 171 GLN A C 1
ATOM 1300 O O . GLN A 1 171 ? -5.351 -10.996 21.669 1.00 94.75 171 GLN A O 1
ATOM 1305 N N . LEU A 1 172 ? -6.823 -9.337 21.960 1.00 94.94 172 LEU A N 1
ATOM 1306 C CA . LEU A 1 172 ? -6.138 -8.719 23.097 1.00 94.94 172 LEU A CA 1
ATOM 1307 C C . LEU A 1 172 ? -6.062 -9.666 24.296 1.00 94.94 172 LEU A C 1
ATOM 1309 O O . LEU A 1 172 ? -5.005 -9.781 24.918 1.00 94.94 172 LEU A O 1
ATOM 1313 N N . ALA A 1 173 ? -7.146 -10.386 24.597 1.00 93.25 173 ALA A N 1
ATOM 1314 C CA . ALA A 1 173 ? -7.168 -11.371 25.676 1.00 93.25 173 ALA A CA 1
ATOM 1315 C C . ALA A 1 173 ? -6.157 -12.510 25.454 1.00 93.25 173 ALA A C 1
ATOM 1317 O O . ALA A 1 173 ? -5.535 -12.985 26.407 1.00 93.25 173 ALA A O 1
ATOM 1318 N N . GLN A 1 174 ? -5.966 -12.929 24.199 1.00 90.31 174 GLN A N 1
ATOM 1319 C CA . GLN A 1 174 ? -4.952 -13.918 23.823 1.00 90.31 174 GLN A CA 1
ATOM 1320 C C . GLN A 1 174 ? -3.546 -13.318 23.882 1.00 90.31 174 GLN A C 1
ATOM 1322 O O . GLN A 1 174 ? -2.631 -13.919 24.444 1.00 90.31 174 GLN A O 1
ATOM 1327 N N . PHE A 1 175 ? -3.379 -12.108 23.352 1.00 90.19 175 PHE A N 1
ATOM 1328 C CA . PHE A 1 175 ? -2.101 -11.410 23.306 1.00 90.19 175 PHE A CA 1
ATOM 1329 C C . PHE A 1 175 ? -1.537 -11.117 24.697 1.00 90.19 175 PHE A C 1
ATOM 1331 O O . PHE A 1 175 ? -0.334 -11.234 24.905 1.00 90.19 175 PHE A O 1
ATOM 1338 N N . ALA A 1 176 ? -2.395 -10.807 25.672 1.00 88.56 176 ALA A N 1
ATOM 1339 C CA . ALA A 1 176 ? -1.992 -10.563 27.057 1.00 88.56 176 ALA A CA 1
ATOM 1340 C C . ALA A 1 176 ? -1.292 -11.766 27.721 1.00 88.56 176 ALA A C 1
ATOM 1342 O O . ALA A 1 176 ? -0.596 -11.593 28.720 1.00 88.56 176 ALA A O 1
ATOM 1343 N N . GLN A 1 177 ? -1.464 -12.976 27.181 1.00 84.19 177 GLN A N 1
ATOM 1344 C CA . GLN A 1 177 ? -0.812 -14.196 27.670 1.00 84.19 177 GLN A CA 1
ATOM 1345 C C . GLN A 1 177 ? 0.538 -14.463 26.989 1.00 84.19 177 GLN A C 1
ATOM 1347 O O . GLN A 1 177 ? 1.248 -15.393 27.371 1.00 84.19 177 GLN A O 1
ATOM 1352 N N . VAL A 1 178 ? 0.897 -13.674 25.974 1.00 81.69 178 VAL A N 1
ATOM 1353 C CA . VAL A 1 178 ? 2.122 -13.848 25.198 1.00 81.69 178 VAL A CA 1
ATOM 1354 C C . VAL A 1 178 ? 3.233 -12.997 25.803 1.00 81.69 178 VAL A C 1
ATOM 1356 O O . VAL A 1 178 ? 3.145 -11.772 25.856 1.00 81.69 178 VAL A O 1
ATOM 1359 N N . GLU A 1 179 ? 4.332 -13.636 26.201 1.00 74.38 179 GLU A N 1
ATOM 1360 C CA . GLU A 1 179 ? 5.569 -12.916 26.494 1.00 74.38 179 GLU A CA 1
ATOM 1361 C C . GLU A 1 179 ? 6.216 -12.470 25.181 1.00 74.38 179 GLU A C 1
ATOM 1363 O O . GLU A 1 179 ? 6.687 -13.283 24.381 1.00 74.38 179 GLU A O 1
ATOM 1368 N N . LEU A 1 180 ? 6.233 -11.159 24.940 1.00 68.06 180 LEU A N 1
ATOM 1369 C CA . LEU A 1 180 ? 7.026 -10.598 23.855 1.00 68.06 180 LEU A CA 1
ATOM 1370 C C . LEU A 1 180 ? 8.498 -10.576 24.275 1.00 68.06 180 LEU A C 1
ATOM 1372 O O . LEU A 1 180 ? 8.802 -10.191 25.412 1.00 68.06 180 LEU A O 1
ATOM 1376 N N . PRO A 1 181 ? 9.432 -10.905 23.368 1.00 63.00 181 PRO A N 1
ATOM 1377 C CA . PRO A 1 181 ? 10.831 -10.601 23.609 1.00 63.00 181 PRO A CA 1
ATOM 1378 C C . PRO A 1 181 ? 10.947 -9.100 23.887 1.00 63.00 181 PRO A C 1
ATOM 1380 O O . PRO A 1 181 ? 10.352 -8.279 23.184 1.00 63.00 181 PRO A O 1
ATOM 1383 N N . ARG A 1 182 ? 11.685 -8.729 24.942 1.00 59.88 182 ARG A N 1
ATOM 1384 C CA . ARG A 1 182 ? 11.963 -7.317 25.218 1.00 59.88 182 ARG A CA 1
ATOM 1385 C C . ARG A 1 182 ? 12.588 -6.723 23.967 1.00 59.88 182 ARG A C 1
ATOM 1387 O O . ARG A 1 182 ? 13.650 -7.177 23.552 1.00 59.88 182 ARG A O 1
ATOM 1394 N N . PHE A 1 183 ? 11.924 -5.724 23.391 1.00 60.28 183 PHE A N 1
ATOM 1395 C CA . PHE A 1 183 ? 12.463 -4.962 22.279 1.00 60.28 183 PHE A CA 1
ATOM 1396 C C . PHE A 1 183 ? 13.789 -4.365 22.741 1.00 60.28 183 PHE A C 1
ATOM 1398 O O . PHE A 1 183 ? 13.811 -3.447 23.563 1.00 60.28 183 PHE A O 1
ATOM 1405 N N . ALA A 1 184 ? 14.894 -4.970 22.305 1.00 50.00 184 ALA A N 1
ATOM 1406 C CA . ALA A 1 184 ? 16.218 -4.482 22.620 1.00 50.00 184 ALA A CA 1
ATOM 1407 C C . ALA A 1 184 ? 16.305 -3.081 22.017 1.00 50.00 184 ALA A C 1
ATOM 1409 O O . ALA A 1 184 ? 16.276 -2.913 20.798 1.00 50.00 184 ALA A O 1
ATOM 1410 N N . GLY A 1 185 ? 16.330 -2.064 22.880 1.00 42.75 185 GLY A N 1
ATOM 1411 C CA . GLY A 1 185 ? 16.682 -0.722 22.453 1.00 42.75 185 GLY A CA 1
ATOM 1412 C C . GLY A 1 185 ? 18.000 -0.809 21.691 1.00 42.75 185 GLY A C 1
ATOM 1413 O O . GLY A 1 185 ? 18.938 -1.419 22.192 1.00 42.75 185 GLY A O 1
ATOM 1414 N N . ALA A 1 186 ? 17.995 -0.271 20.470 1.00 44.44 186 ALA A N 1
ATOM 1415 C CA . ALA A 1 186 ? 19.133 -0.026 19.589 1.00 44.44 186 ALA A CA 1
ATOM 1416 C C . ALA A 1 186 ? 20.487 -0.544 20.115 1.00 44.44 186 ALA A C 1
ATOM 1418 O O . ALA A 1 186 ? 21.163 0.138 20.883 1.00 44.44 186 ALA A O 1
ATOM 1419 N N . GLY A 1 187 ? 20.883 -1.739 19.676 1.00 42.91 187 GLY A N 1
ATOM 1420 C CA . GLY A 1 187 ? 22.220 -2.263 19.940 1.00 42.91 187 GLY A CA 1
ATOM 1421 C C . GLY A 1 187 ? 22.243 -3.754 20.221 1.00 42.91 187 GLY A C 1
ATOM 1422 O O . GLY A 1 187 ? 22.506 -4.159 21.341 1.00 42.91 187 GLY A O 1
ATOM 1423 N N . THR A 1 188 ? 21.994 -4.576 19.210 1.00 36.62 188 THR A N 1
ATOM 1424 C CA . THR A 1 188 ? 22.767 -5.807 18.995 1.00 36.62 188 THR A CA 1
ATOM 1425 C C . THR A 1 188 ? 22.705 -6.104 17.506 1.00 36.62 188 THR A C 1
ATOM 1427 O O . THR A 1 188 ? 21.637 -6.109 16.899 1.00 36.62 188 THR A O 1
ATOM 1430 N N . GLU A 1 189 ? 23.884 -6.202 16.907 1.00 47.38 189 GLU A N 1
ATOM 1431 C CA . GLU A 1 189 ? 24.090 -6.563 15.516 1.00 47.38 189 GLU A CA 1
ATOM 1432 C C . GLU A 1 189 ? 23.633 -8.010 15.332 1.00 47.38 189 GLU A C 1
ATOM 1434 O O . GLU A 1 189 ? 24.340 -8.933 15.706 1.00 47.38 189 GLU A O 1
ATOM 1439 N N . ASP A 1 190 ? 22.454 -8.204 14.760 1.00 42.56 190 ASP A N 1
ATOM 1440 C CA . ASP A 1 190 ? 22.150 -9.421 14.019 1.00 42.56 190 ASP A CA 1
ATOM 1441 C C . ASP A 1 190 ? 21.611 -8.967 12.668 1.00 42.56 190 ASP A C 1
ATOM 1443 O O . ASP A 1 190 ? 20.407 -8.901 12.414 1.00 42.56 190 ASP A O 1
ATOM 1447 N N . SER A 1 191 ? 22.537 -8.581 11.781 1.00 45.34 191 SER A N 1
ATOM 1448 C CA . SER A 1 191 ? 22.226 -8.578 10.361 1.00 45.34 191 SER A CA 1
ATOM 1449 C C . SER A 1 191 ? 21.963 -10.033 9.997 1.00 45.34 191 SER A C 1
ATOM 1451 O O . SER A 1 191 ? 22.897 -10.801 9.763 1.00 45.34 191 SER A O 1
ATOM 1453 N N . ALA A 1 192 ? 20.693 -10.432 9.996 1.00 43.91 192 ALA A N 1
ATOM 1454 C CA . ALA A 1 192 ? 20.274 -11.658 9.352 1.00 43.91 192 ALA A CA 1
ATOM 1455 C C . ALA A 1 192 ? 20.599 -11.502 7.862 1.00 43.91 192 ALA A C 1
ATOM 1457 O O . ALA A 1 192 ? 19.808 -10.996 7.066 1.00 43.91 192 ALA A O 1
ATOM 1458 N N . THR A 1 193 ? 21.828 -11.863 7.505 1.00 42.28 193 THR A N 1
ATOM 1459 C CA . THR A 1 193 ? 22.269 -12.065 6.137 1.00 42.28 193 THR A CA 1
ATOM 1460 C C . THR A 1 193 ? 21.390 -13.181 5.616 1.00 42.28 193 THR A C 1
ATOM 1462 O O . THR A 1 193 ? 21.616 -14.335 5.960 1.00 42.28 193 THR A O 1
ATOM 1465 N N . TYR A 1 194 ? 20.339 -12.842 4.871 1.00 50.69 194 TYR A N 1
ATOM 1466 C CA . TYR A 1 194 ? 19.567 -13.822 4.119 1.00 50.69 194 TYR A CA 1
ATOM 1467 C C . TYR A 1 194 ? 20.549 -14.497 3.160 1.00 50.69 194 TYR A C 1
ATOM 1469 O O . TYR A 1 194 ? 21.004 -13.835 2.222 1.00 50.69 194 TYR A O 1
ATOM 1477 N N . PRO A 1 195 ? 20.956 -15.755 3.403 1.00 46.56 195 PRO A N 1
ATOM 1478 C CA . PRO A 1 195 ? 21.863 -16.410 2.488 1.00 46.56 195 PRO A CA 1
ATOM 1479 C C . PRO A 1 195 ? 21.079 -16.690 1.205 1.00 46.56 195 PRO A C 1
ATOM 1481 O O . PRO A 1 195 ? 19.946 -17.180 1.251 1.00 46.56 195 PR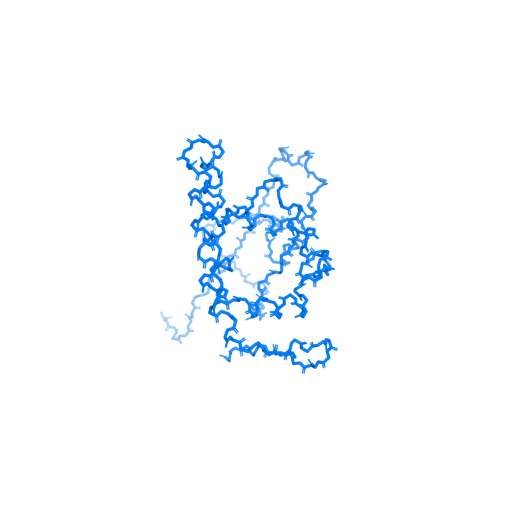O A O 1
ATOM 1484 N N . CYS A 1 196 ? 21.662 -16.339 0.059 1.00 37.53 196 CYS A N 1
ATOM 1485 C CA . CYS A 1 196 ? 21.160 -16.830 -1.216 1.00 37.53 196 CYS A CA 1
ATOM 1486 C C . CYS A 1 196 ? 21.197 -18.368 -1.191 1.00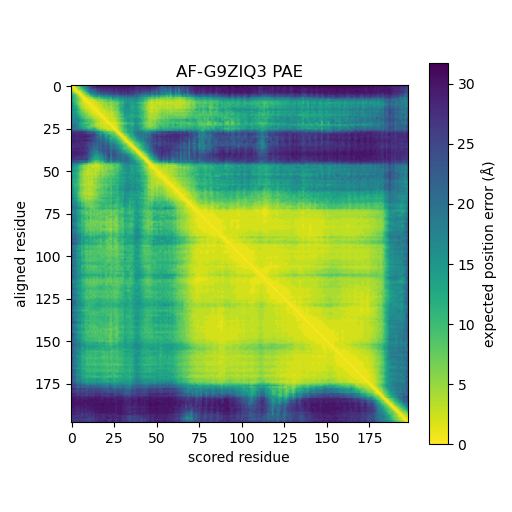 37.53 196 CYS A C 1
ATOM 1488 O O . CYS A 1 196 ? 22.192 -18.924 -0.724 1.00 37.53 196 CYS A O 1
ATOM 1490 N N . PRO A 1 197 ? 20.142 -19.058 -1.653 1.00 53.62 197 PRO A N 1
ATOM 1491 C CA . PRO A 1 197 ? 20.219 -20.491 -1.909 1.00 53.62 197 PRO A CA 1
ATOM 1492 C C . PRO A 1 197 ? 21.285 -20.763 -2.982 1.00 53.62 197 PRO A C 1
ATOM 1494 O O . PRO A 1 197 ? 21.333 -20.016 -3.962 1.00 53.62 197 PRO A O 1
ATOM 1497 N N . ASP A 1 198 ? 22.110 -21.792 -2.765 1.00 50.34 198 ASP A N 1
ATOM 1498 C CA . ASP A 1 198 ? 23.140 -22.271 -3.707 1.00 50.34 198 ASP A CA 1
ATOM 1499 C C . ASP A 1 198 ? 22.575 -22.629 -5.095 1.00 50.34 198 ASP A C 1
ATOM 1501 O O . ASP A 1 198 ? 21.463 -23.214 -5.163 1.00 50.34 198 ASP A O 1
#

Radius of gyration: 26.44 Å; Cα contacts (8 Å, |Δi|>4): 96; chains: 1; bounding box: 58×53×72 Å

Nearest PDB structures (foldseek):
  1cy4-assembly1_A  TM=9.458E-01  e=4.845E-07  Escherichia coli K-12
  3px7-assembly1_A  TM=8.812E-01  e=4.271E-06  Escherichia coli DH1
  1cy6-assembly1_A  TM=7.971E-01  e=8.348E-07  Escherichia coli K-12
  8czq-assembly1_A  TM=8.830E-01  e=1.936E-05  Mycobacterium tuberculosis
  6cqi-assembly1_A  TM=8.771E-01  e=5.094E-05  Mycobacterium tuberculosis H37Rv

Sequence (198 aa):
DGVPGQQQATFAARGQEMIFAGWMRLAQGGDETGEKKSEGGEDASSLLPLLRVGDLHTPQDGRVLELETKPLGRFSEAGLVKKLEAEGIGRPATYAAIIGTLTGKGYVETVNRFFVPSTLGEAIVNGLRNRFDFMEVHYTRDMEDELDAIAAGKADYQQVVAHYDQALDGQLAQFAQVELPRFAGAGTEDSATYPCPD

Organism: NCBI:txid797473

pLDDT: mean 81.88, std 19.47, range [32.88, 97.44]